Protein 5EKW (pdb70)

Organism: Arabidopsis thaliana (NCBI:txid3702)

GO terms:
  GO:0004424 imidazoleglycerol-phosphate dehydratase activity (F, IDA)
  GO:0004424 imidazoleglycerol-phosphate dehydratase activity (F, IMP)
  GO:0004424 imidazoleglycerol-phosphate dehydratase activity (F, IGI)
  GO:0000105 L-histidine biosynthetic process (P, IGI)

Secondary structure (DSSP, 8-state):
---EEEEEEE-SSEEEEEEEETT----EEEE-S-HHHHHHHHHHHHHH--EEEEEEEE-TTT-SHHHHHHHHHHHHHHHHHHHTT-TTB--EEEEEEEETTEEEEEEEE--SS-EEEE----S-SEETTEETHHHHHHHHHHHHHHT-EEEEEEEE--SHHHHHHHHHHHHHHHHHHHHSB-TTSTT--SSS--

Sequence (194 aa):
SARIGEVKRETKETNVSSVKINLDGHGVSSDSSTGIPFLDHMLDQLASHGLFDVHVRATGDTHIDDDHHTNEDVALAIGTALLLKALGGEERRKGINRFGDDFTAPLDEALIHVSSLDLSGRPYLGYNLEEIPTQRVGTYDTQLVEHFFQSLVNTSGMMTLHIRRQLAGKNSHHIIEATFKAFARALRQATESSDPRRGGTIPSSKG

Foldseek 3Di:
DWQKFWDWDDDPFKTKIKIKTLQAQLAQAEDQVDVLVSVLSSLLSVQLVMRIHMDMDGDCVVNCQVSLLVHLLRLLQGLQRSCPPVFQFQQWFWFWFFDVFWIKIKIKGLPLAFDEAEDDDQPDQQDPNDGLVSLSSSNNSSSVNNSMHMYMDTPGDDHNSRHSNSRSNNVSRRSSRGSDGDVPPVGHRPDPPD

Solvent-accessible surface area: 9268 Å² total; per-residue (Å²): 158,49,56,74,1,96,18,181,107,131,55,220,74,6,78,2,27,3,80,2,21,12,62,12,158,16,87,54,51,19,54,0,52,3,98,24,0,29,68,0,0,47,20,5,0,61,49,2,69,2,30,1,58,0,103,9,93,34,16,58,162,114,57,26,56,50,0,0,46,11,0,0,37,4,1,0,40,0,4,80,122,9,16,42,112,74,126,9,6,48,34,114,2,90,86,51,6,80,30,112,76,0,60,0,26,0,37,5,17,10,8,46,132,76,117,19,14,44,82,18,139,32,82,70,155,151,16,72,106,4,32,11,147,5,0,80,49,1,0,61,2,0,0,79,42,6,11,1,30,0,74,2,104,40,82,43,28,160,72,7,66,40,0,0,14,0,0,3,40,0,0,0,91,0,2,76,77,0,2,70,85,34,127,223,84,74,43,75,69,13,39,130,150,97

InterPro domains:
  IPR000807 Imidazoleglycerol-phosphate dehydratase [MF_00076] (76-269)
  IPR000807 Imidazoleglycerol-phosphate dehydratase [PF00475] (105-248)
  IPR000807 Imidazoleglycerol-phosphate dehydratase [PTHR23133] (66-270)
  IPR000807 Imidazoleglycerol-phosphate dehydratase [cd07914] (78-269)
  IPR020565 Imidazoleglycerol-phosphate dehydratase, conserved site [PS00954] (135-148)
  IPR020565 Imidazoleglycerol-phosphate dehydratase, conserved site [PS00955] (230-242)
  IPR020568 Ribosomal protein uS5 domain 2-type superfamily [SSF54211] (76-160)
  IPR020568 Ribosomal protein uS5 domain 2-type superfamily [SSF54211] (161-253)
  IPR038494 Imidazole glycerol phosphate dehydratase domain superfamily [G3DSA:3.30.230.40] (64-163)
  IPR038494 Imidazole glycerol phosphate dehydratase domain superfamily [G3DSA:3.30.230.40] (164-272)

B-factor: mean 15.24, std 12.35, range [4.36, 143.4]

CATH classification: 3.30.230.40 (+1 more: 3.30.230.40)

Radius of gyration: 15.86 Å; Cα contacts (8 Å, |Δi|>4): 528; chains: 1; bounding box: 44×30×38 Å

Nearest PDB structures (foldseek):
  4mu4-assembly1_A  TM=1.004E+00  e=1.394E-39  Arabidopsis thaliana
  5el9-assembly1_A  TM=1.005E+00  e=5.972E-39  Arabidopsis thaliana
  4mu0-assembly1_A  TM=1.004E+00  e=2.889E-38  Arabidopsis thaliana
  4mu3-assembly1_A  TM=1.003E+00  e=3.465E-38  Arabidopsis thaliana
  8qaw-assembly1_A  TM=1.003E+00  e=1.318E-35  Medicago truncatula

Structure (mmCIF, N/CA/C/O backbone):
data_5EKW
#
_entry.id   5EKW
#
_cell.length_a   112.905
_cell.length_b   112.905
_cell.length_c   112.905
_cell.angle_alpha   90.00
_cell.angle_beta   90.00
_cell.angle_gamma   90.00
#
_symmetry.space_group_name_H-M   'P 4 3 2'
#
loop_
_entity.id
_entity.type
_entity.pdbx_description
1 polymer 'Imidazoleglycerol-phosphate dehydratase 2, chloroplastic'
2 non-polymer 'MANGANESE (II) ION'
3 non-polymer '[(2S)-2-hydroxy-3-(1H-1,2,4-triazol-1-yl)propyl]phosphonic acid'
4 non-polymer '[(2R)-2-hydroxy-3-(1H-1,2,4-triazol-1-yl)propyl]phosphonic acid'
5 non-polymer 1,2-ETHANEDIOL
6 non-polymer 2-AMINO-2-HYDROXYMETHYL-PROPANE-1,3-DIOL
7 non-polymer 'CHLORIDE ION'
8 water water
#
loop_
_atom_site.group_PDB
_atom_site.id
_atom_site.type_symbol
_atom_site.label_atom_id
_atom_site.label_alt_id
_atom_site.label_comp_id
_atom_site.label_asym_id
_atom_site.label_entity_id
_atom_site.label_seq_id
_atom_site.pdbx_PDB_ins_code
_atom_site.Cartn_x
_atom_site.Cartn_y
_atom_site.Cartn_z
_atom_site.occupancy
_atom_site.B_iso_or_equiv
_atom_site.auth_seq_id
_atom_site.auth_comp_id
_atom_site.auth_asym_id
_atom_site.auth_atom_id
_atom_site.pdbx_PDB_model_num
ATOM 1 N N . SER A 1 7 ? -42.220 -47.140 22.189 1.00 38.42 9 SER A N 1
ATOM 2 C CA . SER A 1 7 ? -41.132 -48.067 21.783 1.00 32.40 9 SER A CA 1
ATOM 3 C C . SER A 1 7 ? -39.965 -47.282 21.216 1.00 34.50 9 SER A C 1
ATOM 4 O O . SER A 1 7 ? -40.105 -46.134 20.802 1.00 29.48 9 SER A O 1
ATOM 7 N N . ALA A 1 8 ? -38.818 -47.935 21.188 1.00 29.95 10 ALA A N 1
ATOM 8 C CA . ALA A 1 8 ? -37.609 -47.334 20.628 1.00 21.45 10 ALA A CA 1
ATOM 9 C C . ALA A 1 8 ? -37.794 -46.955 19.160 1.00 19.54 10 ALA A C 1
ATOM 10 O O . ALA A 1 8 ? -38.413 -47.683 18.382 1.00 24.90 10 ALA A O 1
ATOM 12 N N . ARG A 1 9 ? -37.229 -45.808 18.810 1.00 16.66 11 ARG A N 1
ATOM 13 C CA . ARG A 1 9 ? -37.303 -45.277 17.437 1.00 14.98 11 ARG A CA 1
ATOM 14 C C . ARG A 1 9 ? -36.145 -45.812 16.610 1.00 14.09 11 ARG A C 1
ATOM 15 O O . ARG A 1 9 ? -35.013 -45.383 16.779 1.00 14.62 11 ARG A O 1
ATOM 23 N N . ILE A 1 10 ? -36.452 -46.750 15.723 1.00 15.02 12 ILE A N 1
ATOM 24 C CA . ILE A 1 10 ? -35.440 -47.471 14.944 1.00 14.83 12 ILE A CA 1
ATOM 25 C C . ILE A 1 10 ? -35.689 -47.270 13.458 1.00 14.75 12 ILE A C 1
ATOM 26 O O . ILE A 1 10 ? -36.801 -47.432 12.997 1.00 19.48 12 ILE A O 1
ATOM 31 N N . GLY A 1 11 ? -34.641 -46.906 12.736 1.00 14.24 13 GLY A N 1
ATOM 32 C CA . GLY A 1 11 ? -34.720 -46.727 11.287 1.00 14.51 13 GLY A CA 1
ATOM 33 C C . GLY A 1 11 ? -33.730 -47.643 10.607 1.00 13.55 13 GLY A C 1
ATOM 34 O O . GLY A 1 11 ? -32.580 -47.74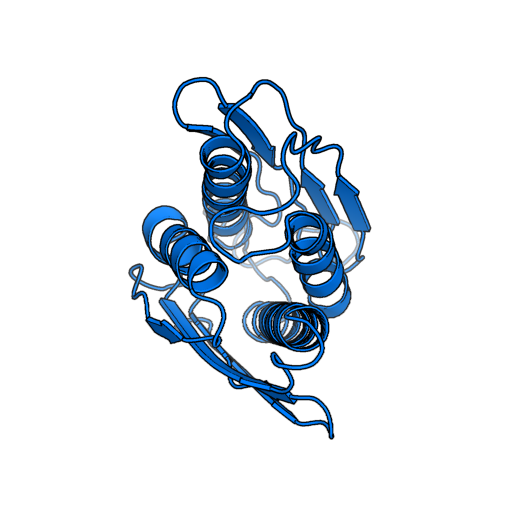2 11.046 1.00 13.16 13 GLY A O 1
ATOM 35 N N . GLU A 1 12 ? -34.182 -48.306 9.547 1.00 14.14 14 GLU A N 1
ATOM 36 C CA . GLU A 1 12 ? -33.373 -49.274 8.796 1.00 15.42 14 GLU A CA 1
ATOM 37 C C . GLU A 1 12 ? -33.438 -48.985 7.311 1.00 14.04 14 GLU A C 1
ATOM 38 O O . GLU A 1 12 ? -34.515 -48.727 6.773 1.00 16.10 14 GLU A O 1
ATOM 44 N N . VAL A 1 13 ? -32.284 -49.070 6.666 1.00 13.06 15 VAL A N 1
ATOM 45 C CA . VAL A 1 13 ? -32.140 -48.782 5.242 1.00 14.34 15 VAL A CA 1
ATOM 46 C C . VAL A 1 13 ? -31.178 -49.775 4.616 1.00 13.06 15 VAL A C 1
ATOM 47 O O . VAL A 1 13 ? -30.091 -49.983 5.135 1.00 15.27 15 VAL A O 1
ATOM 51 N N . LYS A 1 14 ? -31.581 -50.358 3.497 1.00 15.01 16 LYS A N 1
ATOM 52 C CA . LYS A 1 14 ? -30.689 -51.123 2.609 1.00 15.69 16 LYS A CA 1
ATOM 53 C C . LYS A 1 14 ? -30.711 -50.509 1.223 1.00 16.73 16 LYS A C 1
ATOM 54 O O . LYS A 1 14 ? -31.775 -50.248 0.679 1.00 19.16 16 LYS A O 1
ATOM 60 N N . ARG A 1 15 ? -29.536 -50.260 0.665 1.00 16.77 17 ARG A N 1
ATOM 61 C CA . ARG A 1 15 ? -29.428 -49.719 -0.687 1.00 18.31 17 ARG A CA 1
ATOM 62 C C . ARG A 1 15 ? -28.230 -50.236 -1.401 1.00 15.78 17 ARG A C 1
ATOM 63 O O . ARG A 1 15 ? -27.116 -50.252 -0.861 1.00 14.99 17 ARG A O 1
ATOM 71 N N . GLU A 1 16 ? -28.449 -50.618 -2.639 1.00 23.08 18 GLU A N 1
ATOM 72 C CA . GLU A 1 16 ? -27.349 -50.996 -3.493 1.00 26.35 18 GLU A CA 1
ATOM 73 C C . GLU A 1 16 ? -27.384 -50.373 -4.857 1.00 18.79 18 GLU A C 1
ATOM 74 O O . GLU A 1 16 ? -28.441 -50.173 -5.458 1.00 23.48 18 GLU A O 1
ATOM 80 N N . THR A 1 17 ? -26.182 -50.077 -5.317 1.00 16.72 19 THR A N 1
ATOM 81 C CA . THR A 1 17 ? -25.927 -49.591 -6.676 1.00 13.86 19 THR A CA 1
ATOM 82 C C . THR A 1 17 ? -24.829 -50.430 -7.320 1.00 13.69 19 THR A C 1
ATOM 83 O O . THR A 1 17 ? -24.341 -51.382 -6.724 1.00 16.00 19 THR A O 1
ATOM 87 N N . LYS A 1 18 ? -24.403 -50.042 -8.525 1.00 13.37 20 LYS A N 1
ATOM 88 C CA . LYS A 1 18 ? -23.264 -50.727 -9.161 1.00 14.86 20 LYS A CA 1
ATOM 89 C C . LYS A 1 18 ? -21.958 -50.365 -8.455 1.00 13.77 20 LYS A C 1
ATOM 90 O O . LYS A 1 18 ? -20.949 -51.039 -8.683 1.00 19.96 20 LYS A O 1
ATOM 96 N N . GLU A 1 19 ? -21.970 -49.290 -7.647 1.00 13.14 21 GLU A N 1
ATOM 97 C CA . GLU A 1 19 ? -20.781 -48.804 -6.901 1.00 12.18 21 GLU A CA 1
ATOM 98 C C . GLU A 1 19 ? -20.637 -49.386 -5.494 1.00 12.03 21 GLU A C 1
ATOM 99 O O . GLU A 1 19 ? -19.529 -49.647 -5.045 1.00 13.15 21 GLU A O 1
ATOM 105 N N . THR A 1 20 ? -21.752 -49.539 -4.795 1.00 11.25 22 THR A N 1
ATOM 106 C CA . THR A 1 20 ? -21.741 -49.852 -3.345 1.00 10.90 22 THR A CA 1
ATOM 107 C C . THR A 1 20 ? -22.940 -50.700 -2.926 1.00 10.57 22 THR A C 1
ATOM 108 O O . THR A 1 20 ? -23.951 -50.775 -3.622 1.00 13.03 22 THR A O 1
ATOM 112 N N . ASN A 1 21 ? -22.817 -51.297 -1.748 1.00 10.29 23 ASN A N 1
ATOM 113 C CA . ASN A 1 21 ? -23.894 -52.035 -1.094 1.00 11.14 23 ASN A CA 1
ATOM 114 C C . ASN A 1 21 ? -23.884 -51.684 0.385 1.00 10.30 23 ASN A C 1
ATOM 115 O O . ASN A 1 21 ? -22.868 -51.883 1.047 1.00 11.24 23 ASN A O 1
ATOM 120 N N . VAL A 1 22 ? -24.974 -51.101 0.873 1.00 10.34 24 VAL A N 1
ATOM 121 C CA . VAL A 1 22 ? -25.019 -50.519 2.221 1.00 10.47 24 VAL A CA 1
ATOM 122 C C . VAL A 1 22 ? -26.257 -50.994 2.980 1.00 11.23 24 VAL A C 1
ATOM 123 O O . VAL A 1 22 ? -27.341 -51.067 2.421 1.00 12.86 24 VAL A O 1
ATOM 127 N N . SER A 1 23 ? -26.044 -51.285 4.260 1.00 11.24 25 SER A N 1
ATOM 128 C CA A SER A 1 23 ? -27.117 -51.573 5.231 0.50 12.50 25 SER A CA 1
ATOM 129 C CA B SER A 1 23 ? -27.110 -51.564 5.220 0.50 11.15 25 SER A CA 1
ATOM 130 C C . SER A 1 23 ? -26.880 -50.776 6.501 1.00 11.38 25 SER A C 1
ATOM 131 O O . SER A 1 23 ? -25.783 -50.804 7.056 1.00 12.60 25 SER A O 1
ATOM 136 N N . VAL A 1 24 ? -27.906 -50.065 6.950 1.00 11.89 26 VAL A N 1
ATOM 137 C CA . VAL A 1 24 ? -27.837 -49.264 8.174 1.00 11.67 26 VAL A CA 1
ATOM 138 C C . VAL A 1 24 ? -29.036 -49.542 9.055 1.00 12.04 26 VAL A C 1
ATOM 139 O O . VAL A 1 24 ? -30.153 -49.660 8.563 1.00 12.94 26 VAL A O 1
ATOM 143 N N . LYS A 1 25 ? -28.786 -49.601 10.357 1.00 12.06 27 LYS A N 1
ATOM 144 C CA . LYS A 1 25 ? -29.851 -49.635 11.368 1.00 12.87 27 LYS A CA 1
ATOM 145 C C . LYS A 1 25 ? -29.439 -48.718 12.501 1.00 12.14 27 LYS A C 1
ATOM 146 O O . LYS A 1 25 ? -28.374 -48.889 13.078 1.00 14.20 27 LYS A O 1
ATOM 152 N N . ILE A 1 26 ? -30.282 -47.743 12.801 1.00 12.15 28 ILE A N 1
ATOM 153 C CA . ILE A 1 26 ? -30.016 -46.806 13.899 1.00 12.60 28 ILE A CA 1
ATOM 154 C C . ILE A 1 26 ? -31.175 -46.752 14.867 1.00 12.67 28 ILE A C 1
ATOM 155 O O . ILE A 1 26 ? -32.323 -46.627 14.466 1.00 15.78 28 ILE A O 1
ATOM 160 N N . ASN A 1 27 ? -30.831 -46.843 16.142 1.00 11.95 29 ASN A N 1
ATOM 161 C CA . ASN A 1 27 ? -31.772 -46.665 17.259 1.00 12.67 29 ASN A CA 1
ATOM 162 C C . ASN A 1 27 ? -31.510 -45.319 17.922 1.00 12.17 29 ASN A C 1
ATOM 163 O O . ASN A 1 27 ? -30.460 -45.117 18.523 1.00 13.02 29 ASN A O 1
ATOM 168 N N . LEU A 1 28 ? -32.475 -44.411 17.799 1.00 11.59 30 LEU A N 1
ATOM 169 C CA . LEU A 1 28 ? -32.395 -43.074 18.426 1.00 12.03 30 LEU A CA 1
ATOM 170 C C . LEU A 1 28 ? -32.394 -43.127 19.950 1.00 12.27 30 LEU A C 1
ATOM 171 O O . LEU A 1 28 ? -31.869 -42.232 20.610 1.00 13.14 30 LEU A O 1
ATOM 176 N N . ASP A 1 29 ? -33.018 -44.179 20.478 1.00 12.98 31 ASP A N 1
ATOM 177 C CA . ASP A 1 29 ? -33.187 -44.388 21.914 1.00 13.27 31 ASP A CA 1
ATOM 178 C C . ASP A 1 29 ? -32.276 -45.500 22.410 1.00 13.76 31 ASP A C 1
ATOM 179 O O . ASP A 1 29 ? -32.626 -46.296 23.258 1.00 18.60 31 ASP A O 1
ATOM 184 N N . GLY A 1 30 ? -31.067 -45.496 21.886 1.00 14.53 32 GLY A N 1
ATOM 185 C CA . GLY A 1 30 ? -30.114 -46.561 22.132 1.00 16.54 32 GLY A CA 1
ATOM 186 C C . GLY A 1 30 ? -29.334 -46.457 23.423 1.00 14.24 32 GLY A C 1
ATOM 187 O O . GLY A 1 30 ? -29.596 -45.614 24.285 1.00 15.17 32 GLY A O 1
ATOM 188 N N . HIS A 1 31 ? -28.348 -47.344 23.513 1.00 14.47 33 HIS A N 1
ATOM 189 C CA . HIS A 1 31 ? -27.408 -47.410 24.645 1.00 15.67 33 HIS A CA 1
ATOM 190 C C . HIS A 1 31 ? -25.949 -47.327 24.185 1.00 16.98 33 HIS A C 1
ATOM 191 O O . HIS A 1 31 ? -25.024 -47.756 24.867 1.00 22.15 33 HIS A O 1
ATOM 198 N N . GLY A 1 32 ? -25.748 -46.733 23.022 1.00 13.96 34 GLY A N 1
ATOM 199 C CA . GLY A 1 32 ? -24.397 -46.541 22.494 1.00 15.37 34 GLY A CA 1
ATOM 200 C C . GLY A 1 32 ? -23.730 -47.779 21.928 1.00 15.74 34 GLY A C 1
ATOM 201 O O . GLY A 1 32 ? -22.502 -47.871 21.924 1.00 19.31 34 GLY A O 1
ATOM 202 N N . VAL A 1 33 ? -24.531 -48.707 21.416 1.00 15.20 35 VAL A N 1
ATOM 203 C CA . VAL A 1 33 ? -24.002 -49.935 20.800 1.00 15.47 35 VAL A CA 1
ATOM 204 C C . VAL A 1 33 ? -23.341 -49.552 19.471 1.00 14.70 35 VAL A C 1
ATOM 205 O O . VAL A 1 33 ? -23.979 -49.033 18.569 1.00 16.70 35 VAL A O 1
ATOM 209 N N . SER A 1 34 ? -22.051 -49.831 19.414 1.00 16.07 36 SER A N 1
ATOM 210 C CA A SER A 1 34 ? -21.181 -49.499 18.268 0.49 15.73 36 SER A CA 1
ATOM 211 C CA B SER A 1 34 ? -21.224 -49.511 18.258 0.50 14.93 36 SER A CA 1
ATOM 212 C C . SER A 1 34 ? -20.967 -50.741 17.396 1.00 14.62 36 SER A C 1
ATOM 213 O O . SER A 1 34 ? -20.344 -51.696 17.830 1.00 16.45 36 SER A O 1
ATOM 218 N N . ASP A 1 35 ? -21.437 -50.694 16.161 1.00 14.26 37 ASP A N 1
ATOM 219 C CA . ASP A 1 35 ? -21.394 -51.855 15.262 1.00 13.43 37 ASP A CA 1
ATOM 220 C C . ASP A 1 35 ? -21.267 -51.454 13.786 1.00 12.96 37 ASP A C 1
ATOM 221 O O . ASP A 1 35 ? -22.108 -51.790 12.943 1.00 12.91 37 ASP A O 1
ATOM 226 N N . SER A 1 36 ? -20.198 -50.722 13.503 1.00 13.80 38 SER A N 1
ATOM 227 C CA . SER A 1 36 ? -19.967 -50.138 12.180 1.00 12.54 38 SER A CA 1
ATOM 228 C C . SER A 1 36 ? -18.781 -50.748 11.448 1.00 12.27 38 SER A C 1
ATOM 229 O O . SER A 1 36 ? -17.662 -50.748 11.945 1.00 14.36 38 SER A O 1
ATOM 232 N N . SER A 1 37 ? -19.058 -51.248 10.245 1.00 12.61 39 SER A N 1
ATOM 233 C CA . SER A 1 37 ? -18.038 -51.769 9.323 1.00 11.79 39 SER A CA 1
ATOM 234 C C . SER A 1 37 ? -18.324 -51.320 7.900 1.00 11.16 39 SER A C 1
ATOM 235 O O . SER A 1 37 ? -19.145 -51.914 7.201 1.00 12.74 39 SER A O 1
ATOM 238 N N . THR A 1 38 ? -17.653 -50.242 7.516 1.00 12.59 40 THR A N 1
ATOM 239 C CA . THR A 1 38 ? -17.913 -49.565 6.243 1.00 12.41 40 THR A CA 1
ATOM 240 C C . THR A 1 38 ? -16.935 -49.906 5.133 1.00 11.36 40 THR A C 1
ATOM 241 O O . THR A 1 38 ? -17.129 -49.492 3.992 1.00 13.02 40 THR A O 1
ATOM 245 N N . GLY A 1 39 ? -15.852 -50.587 5.484 1.00 12.40 41 GLY A N 1
ATOM 246 C CA . GLY A 1 39 ? -14.710 -50.729 4.574 1.00 12.59 41 GLY A CA 1
ATOM 247 C C . GLY A 1 39 ? -13.731 -49.566 4.620 1.00 12.35 41 GLY A C 1
ATOM 248 O O . GLY A 1 39 ? -12.721 -49.589 3.921 1.00 13.51 41 GLY A O 1
ATOM 249 N N . ILE A 1 40 ? -14.040 -48.577 5.455 1.00 10.72 42 ILE A N 1
ATOM 250 C CA . ILE A 1 40 ? -13.226 -47.376 5.640 1.00 9.75 42 ILE A CA 1
ATOM 251 C C . ILE A 1 40 ? -12.930 -47.274 7.146 1.00 9.94 42 ILE A C 1
ATOM 252 O O . ILE A 1 40 ? -13.752 -46.775 7.917 1.00 10.14 42 ILE A O 1
ATOM 257 N N . PRO A 1 41 ? -11.750 -47.745 7.574 1.00 10.26 43 PRO A N 1
ATOM 258 C CA . PRO A 1 41 ? -11.507 -47.830 9.017 1.00 10.39 43 PRO A CA 1
ATOM 259 C C . PRO A 1 41 ? -11.639 -46.519 9.773 1.00 9.67 43 PRO A C 1
ATOM 260 O O . PRO A 1 41 ? -12.148 -46.509 10.889 1.00 10.43 43 PRO A O 1
ATOM 264 N N . PHE A 1 42 ? -11.204 -45.412 9.181 1.00 8.96 44 PHE A N 1
ATOM 265 C CA . PHE A 1 42 ? -11.303 -44.147 9.901 1.00 8.74 44 PHE A CA 1
ATOM 266 C C . PHE A 1 42 ? -12.772 -43.753 10.135 1.00 8.48 44 PHE A C 1
ATOM 267 O O . PHE A 1 42 ? -13.146 -43.250 11.189 1.00 9.41 44 PHE A O 1
ATOM 275 N N . LEU A 1 43 ? -13.578 -43.973 9.110 1.00 9.08 45 LEU A N 1
ATOM 276 C CA . LEU A 1 43 ? -15.012 -43.690 9.229 1.00 9.41 45 LEU A CA 1
ATOM 277 C C . LEU A 1 43 ? -15.673 -44.583 10.297 1.00 9.65 45 LEU A C 1
ATOM 278 O O . LEU A 1 43 ? -16.523 -44.122 11.066 1.00 10.43 45 LEU A O 1
ATOM 283 N N . ASP A 1 44 ? -15.238 -45.836 10.382 1.00 10.03 46 ASP A N 1
ATOM 284 C CA . ASP A 1 44 ? -15.732 -46.712 11.454 1.00 11.48 46 ASP A CA 1
ATOM 285 C C . ASP A 1 44 ? -15.450 -46.103 12.840 1.00 10.28 46 ASP A C 1
ATOM 286 O O . ASP A 1 44 ? -16.307 -46.095 13.726 1.00 11.32 46 ASP A O 1
ATOM 291 N N . HIS A 1 45 ? -14.232 -45.593 13.021 1.00 9.76 47 HIS A N 1
ATOM 292 C CA . HIS A 1 45 ? -13.831 -44.966 14.299 1.00 9.85 47 HIS A CA 1
ATOM 293 C C . HIS A 1 45 ? -14.717 -43.744 14.600 1.00 9.68 47 HIS A C 1
ATOM 294 O O . HIS A 1 45 ? -15.098 -43.514 15.743 1.00 11.57 47 HIS A O 1
ATOM 301 N N . MET A 1 46 ? -15.036 -42.969 13.567 1.00 8.85 48 MET A N 1
ATOM 302 C CA . MET A 1 46 ? -15.916 -41.806 13.735 1.00 9.06 48 MET A CA 1
ATOM 303 C C . MET A 1 46 ? -17.346 -42.206 14.091 1.00 9.92 48 MET A C 1
ATOM 304 O O . MET A 1 46 ? -17.981 -41.620 14.951 1.00 10.37 48 MET A O 1
ATOM 309 N N . LEU A 1 47 ? -17.837 -43.236 13.421 1.00 9.50 49 LEU A N 1
ATOM 310 C CA . LEU A 1 47 ? -19.185 -43.759 13.722 1.00 11.03 49 LEU A CA 1
ATOM 311 C C . LEU A 1 47 ? -19.275 -44.339 15.131 1.00 11.01 49 LEU A C 1
ATOM 312 O O . LEU A 1 47 ? -20.334 -44.309 15.756 1.00 12.82 49 LEU A O 1
ATOM 317 N N . ASP A 1 48 ? -18.164 -44.861 15.630 1.00 11.83 50 ASP A N 1
ATOM 318 C CA . ASP A 1 48 ? -18.100 -45.249 17.049 1.00 12.06 50 ASP A CA 1
ATOM 319 C C . ASP A 1 48 ? -18.283 -44.087 18.022 1.00 13.00 50 ASP A C 1
ATOM 320 O O . ASP A 1 48 ? -18.865 -44.285 19.083 1.00 14.18 50 ASP A O 1
ATOM 325 N N . GLN A 1 49 ? -17.795 -42.894 17.674 1.00 12.73 51 GLN A N 1
ATOM 326 C CA . GLN A 1 49 ? -18.040 -41.713 18.546 1.00 14.43 51 GLN A CA 1
ATOM 327 C C . GLN A 1 49 ? -19.497 -41.353 18.528 1.00 12.56 51 GLN A C 1
ATOM 328 O O . GLN A 1 49 ? -20.047 -40.886 19.514 1.00 14.36 51 GLN A O 1
ATOM 334 N N . LEU A 1 50 ? -20.087 -41.487 17.340 1.00 13.38 52 LEU A N 1
ATOM 335 C CA . LEU A 1 50 ? -21.503 -41.188 17.174 1.00 15.16 52 LEU A CA 1
ATOM 336 C C . LEU A 1 50 ? -22.303 -42.050 18.166 1.00 13.02 52 LEU A C 1
ATOM 337 O O . LEU A 1 50 ? -23.183 -41.571 18.868 1.00 15.05 52 LEU A O 1
ATOM 342 N N . ALA A 1 51 ? -21.957 -43.333 18.228 1.00 13.69 53 ALA A N 1
ATOM 343 C CA . ALA A 1 51 ? -22.604 -44.239 19.175 1.00 14.82 53 ALA A CA 1
ATOM 344 C C . ALA A 1 51 ? -22.248 -43.929 20.642 1.00 13.71 53 ALA A C 1
ATOM 345 O O . ALA A 1 51 ? -23.131 -43.773 21.488 1.00 17.00 53 ALA A O 1
ATOM 347 N N . SER A 1 52 ? -20.950 -43.828 20.921 1.00 13.44 54 SER A N 1
ATOM 348 C CA . SER A 1 52 ? -20.479 -43.653 22.320 1.00 14.32 54 SER A CA 1
ATOM 349 C C . SER A 1 52 ? -20.938 -42.348 22.957 1.00 15.15 54 SER A C 1
ATOM 350 O O . SER A 1 52 ? -21.221 -42.320 24.156 1.00 19.32 54 SER A O 1
ATOM 353 N N . HIS A 1 53 ? -20.9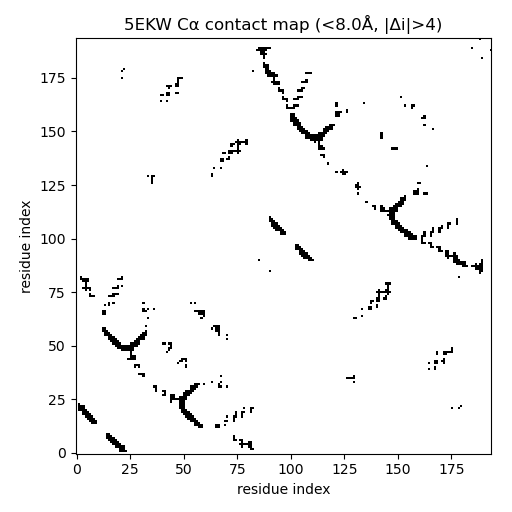47 -41.270 22.169 1.00 12.86 55 HIS A N 1
ATOM 354 C CA . HIS A 1 53 ? -21.287 -39.925 22.705 1.00 13.97 55 HIS A CA 1
ATOM 355 C C . HIS A 1 53 ? -22.704 -39.488 22.447 1.00 15.02 55 HIS A C 1
ATOM 356 O O . HIS A 1 53 ? -23.249 -38.691 23.181 1.00 24.73 55 HIS A O 1
ATOM 363 N N . GLY A 1 54 ? -23.304 -40.048 21.413 1.00 10.85 56 GLY A N 1
ATOM 364 C CA . GLY A 1 54 ? -24.718 -39.777 21.120 1.00 10.74 56 GLY A CA 1
ATOM 365 C C . GLY A 1 54 ? -25.678 -40.757 21.772 1.00 10.64 56 GLY A C 1
ATOM 366 O O . GLY A 1 54 ? -26.859 -40.475 21.853 1.00 11.11 56 GLY A O 1
ATOM 367 N N . LEU A 1 55 ? -25.150 -41.895 22.232 1.00 10.45 57 LEU A N 1
ATOM 368 C CA . LEU A 1 55 ? -25.941 -43.032 22.756 1.00 11.32 57 LEU A CA 1
ATOM 369 C C . LEU A 1 55 ? -26.889 -43.644 21.735 1.00 10.88 57 LEU A C 1
ATOM 370 O O . LEU A 1 55 ? -27.774 -44.407 22.073 1.00 16.55 57 LEU A O 1
ATOM 375 N N . PHE A 1 56 ? -26.656 -43.375 20.466 1.00 11.54 58 PHE A N 1
ATOM 376 C CA . PHE A 1 56 ? -27.326 -44.110 19.399 1.00 11.60 58 PHE A CA 1
ATOM 377 C C . PHE A 1 56 ? -26.794 -45.525 19.347 1.00 11.56 58 PHE A C 1
ATOM 378 O O . PHE A 1 56 ? -25.626 -45.745 19.631 1.00 13.70 58 PHE A O 1
ATOM 386 N N . ASP A 1 57 ? -27.648 -46.485 19.007 1.00 11.43 59 ASP A N 1
ATOM 387 C CA . ASP A 1 57 ? -27.150 -47.785 18.533 1.00 11.77 59 ASP A CA 1
ATOM 388 C C . ASP A 1 57 ? -26.965 -47.643 17.036 1.00 12.30 59 ASP A C 1
ATOM 389 O O . ASP A 1 57 ? -27.888 -47.261 16.313 1.00 12.96 59 ASP A O 1
ATOM 394 N N . VAL A 1 58 ? -25.742 -47.916 16.598 1.00 12.07 60 VAL A N 1
ATOM 395 C CA . VAL A 1 58 ? -25.325 -47.683 15.208 1.00 12.56 60 VAL A CA 1
ATOM 396 C C . VAL A 1 58 ? -24.810 -48.994 14.619 1.00 13.02 60 VAL A C 1
ATOM 397 O O . VAL A 1 58 ? -23.765 -49.502 15.029 1.00 14.04 60 VAL A O 1
ATOM 401 N N . HIS A 1 59 ? -25.567 -49.515 13.661 1.00 12.32 61 HIS A N 1
ATOM 402 C CA . HIS A 1 59 ? -25.203 -50.709 12.909 1.00 11.75 61 HIS A CA 1
ATOM 403 C C . HIS A 1 59 ? -25.050 -50.302 11.457 1.00 11.60 61 HIS A C 1
ATOM 404 O O . HIS A 1 59 ? -25.990 -49.801 10.846 1.00 13.23 61 HIS A O 1
ATOM 411 N N . VAL A 1 60 ? -23.855 -50.492 10.925 1.00 11.09 62 VAL A N 1
ATOM 412 C CA . VAL A 1 60 ? -23.575 -50.199 9.527 1.00 11.39 62 VAL A CA 1
ATOM 413 C C . VAL A 1 60 ? -22.754 -51.316 8.917 1.00 12.06 62 VAL A C 1
ATOM 414 O O . VAL A 1 60 ? -21.774 -51.764 9.496 1.00 12.87 62 VAL A O 1
ATOM 418 N N . ARG A 1 61 ? -23.182 -51.761 7.745 1.00 12.11 63 ARG A N 1
ATOM 419 C CA . ARG A 1 61 ? -22.381 -52.630 6.892 1.00 13.28 63 ARG A CA 1
ATOM 420 C C . ARG A 1 61 ? -22.320 -52.012 5.512 1.00 13.57 63 ARG A C 1
ATOM 421 O O . ARG A 1 61 ? -23.338 -51.635 4.946 1.00 18.15 63 ARG A O 1
ATOM 429 N N . ALA A 1 62 ? -21.120 -51.895 4.979 1.00 10.58 64 ALA A N 1
ATOM 430 C CA . ALA A 1 62 ? -20.956 -51.420 3.609 1.00 9.93 64 ALA A CA 1
ATOM 431 C C . ALA A 1 62 ? -19.799 -52.094 2.934 1.00 9.75 64 ALA A C 1
ATOM 432 O O . ALA A 1 62 ? -18.772 -52.370 3.560 1.00 10.77 64 ALA A O 1
ATOM 434 N N . THR A 1 63 ? -19.990 -52.331 1.647 1.00 9.53 65 THR A N 1
ATOM 435 C CA . THR A 1 63 ? -18.930 -52.734 0.725 1.00 10.09 65 THR A CA 1
ATOM 436 C C . THR A 1 63 ? -19.025 -51.818 -0.490 1.00 10.39 65 THR A C 1
ATOM 437 O O . THR A 1 63 ? -20.069 -51.217 -0.758 1.00 11.69 65 THR A O 1
ATOM 441 N N . GLY A 1 64 ? -17.965 -51.738 -1.263 1.00 11.16 66 GLY A N 1
ATOM 442 C CA . GLY A 1 64 ? -18.018 -50.889 -2.452 1.00 11.95 66 GLY A CA 1
ATOM 443 C C . GLY A 1 64 ? -16.680 -50.763 -3.129 1.00 11.15 66 GLY A C 1
ATOM 444 O O . GLY A 1 64 ? -15.708 -51.436 -2.778 1.00 13.02 66 GLY A O 1
ATOM 445 N N . ASP A 1 65 ? -16.643 -49.832 -4.065 1.00 10.02 67 ASP A N 1
ATOM 446 C CA . ASP A 1 65 ? -15.543 -49.686 -5.027 1.00 10.40 67 ASP A CA 1
ATOM 447 C C . ASP A 1 65 ? -14.361 -48.883 -4.487 1.00 10.85 67 ASP A C 1
ATOM 448 O O . ASP A 1 65 ? -13.877 -47.935 -5.111 1.00 11.16 67 ASP A O 1
ATOM 453 N N . THR A 1 66 ? -13.849 -49.309 -3.335 1.00 11.90 68 THR A N 1
ATOM 454 C CA . THR A 1 66 ? -12.772 -48.553 -2.651 1.00 14.14 68 THR A CA 1
ATOM 455 C C . THR A 1 66 ? -11.432 -48.541 -3.419 1.00 16.19 68 THR A C 1
ATOM 456 O O . THR A 1 66 ? -10.557 -47.713 -3.160 1.00 19.17 68 THR A O 1
ATOM 460 N N . HIS A 1 67 ? -11.301 -49.443 -4.382 1.00 15.62 69 HIS A N 1
ATOM 461 C CA . HIS A 1 67 ? -10.141 -49.463 -5.311 1.00 18.01 69 HIS A CA 1
ATOM 462 C C . HIS A 1 67 ? -10.127 -48.239 -6.237 1.00 14.73 69 HIS A C 1
ATOM 463 O O . HIS A 1 67 ? -9.062 -47.806 -6.690 1.00 16.42 69 HIS A O 1
ATOM 470 N N . ILE A 1 68 ? -11.300 -47.680 -6.487 1.00 11.79 70 ILE A N 1
ATOM 471 C CA . ILE A 1 68 ? -11.432 -46.432 -7.240 1.00 12.52 70 ILE A CA 1
ATOM 472 C C . ILE A 1 68 ? -11.139 -45.250 -6.322 1.00 11.42 70 ILE A C 1
ATOM 473 O O . ILE A 1 68 ? -10.340 -44.368 -6.651 1.00 13.83 70 ILE A O 1
ATOM 478 N N . ASP A 1 69 ? -11.785 -45.267 -5.165 1.00 9.53 71 ASP A N 1
ATOM 479 C CA A ASP A 1 69 ? -11.821 -44.094 -4.247 0.60 8.86 71 ASP A CA 1
ATOM 480 C CA B ASP A 1 69 ? -11.474 -44.427 -4.006 0.40 10.42 71 ASP A CA 1
ATOM 481 C C . ASP A 1 69 ? -12.621 -44.606 -3.018 1.00 9.41 71 ASP A C 1
ATOM 482 O O . ASP A 1 69 ? -13.581 -45.357 -3.236 1.00 11.13 71 ASP A O 1
ATOM 491 N N . ASP A 1 70 ? -12.399 -44.078 -1.824 1.00 7.52 72 ASP A N 1
ATOM 492 C CA . ASP A 1 70 ? -13.368 -44.287 -0.732 1.00 7.56 72 ASP A CA 1
ATOM 493 C C . ASP A 1 70 ? -14.665 -43.496 -0.960 1.00 7.02 72 ASP A C 1
ATOM 494 O O . ASP A 1 70 ? -15.639 -43.669 -0.234 1.00 8.12 72 ASP A O 1
ATOM 499 N N . HIS A 1 71 ? -14.665 -42.604 -1.939 1.00 7.51 73 HIS A N 1
ATOM 500 C CA . HIS A 1 71 ? -15.745 -41.639 -2.130 1.00 7.85 73 HIS A CA 1
ATOM 501 C C . HIS A 1 71 ? -17.143 -42.244 -2.211 1.00 6.48 73 HIS A C 1
ATOM 502 O O . HIS A 1 71 ? -18.036 -41.816 -1.481 1.00 7.03 73 HIS A O 1
ATOM 509 N N . HIS A 1 72 ? -17.363 -43.166 -3.136 1.00 7.28 74 HIS A N 1
ATOM 510 C CA . HIS A 1 72 ? -18.733 -43.650 -3.333 1.00 7.47 74 HIS A CA 1
ATOM 511 C C . HIS A 1 72 ? -19.251 -44.344 -2.059 1.00 7.27 74 HIS A C 1
ATOM 512 O O . HIS A 1 72 ? -20.394 -44.145 -1.659 1.00 8.08 74 HIS A O 1
ATOM 519 N N . THR A 1 73 ? -18.402 -45.157 -1.445 1.00 7.19 75 THR A N 1
ATOM 520 C CA . THR A 1 73 ? -18.762 -45.824 -0.187 1.00 7.60 75 THR A CA 1
ATOM 521 C C . THR A 1 73 ? -19.137 -44.801 0.897 1.00 7.00 75 THR A C 1
ATOM 522 O O . THR A 1 73 ? -20.163 -44.913 1.582 1.00 7.81 75 THR A O 1
ATOM 526 N N . ASN A 1 74 ? -18.252 -43.837 1.096 1.00 6.98 76 ASN A N 1
ATOM 527 C CA . ASN A 1 74 ? -18.460 -42.801 2.110 1.00 7.30 76 ASN A CA 1
ATOM 528 C C . ASN A 1 74 ? -19.809 -42.100 1.913 1.00 6.83 76 ASN A C 1
ATOM 529 O O . ASN A 1 74 ? -20.587 -41.902 2.843 1.00 7.49 76 ASN A O 1
ATOM 534 N N . GLU A 1 75 ? -20.054 -41.716 0.669 1.00 6.94 77 GLU A N 1
ATOM 535 C CA . GLU A 1 75 ? -21.286 -41.029 0.288 1.00 7.16 77 GLU A CA 1
ATOM 536 C C . GLU A 1 75 ? -22.521 -41.896 0.545 1.00 7.46 77 GLU A C 1
ATOM 537 O O . GLU A 1 75 ? -23.511 -41.436 1.116 1.00 7.50 77 GLU A O 1
ATOM 543 N N . ASP A 1 76 ? -22.469 -43.141 0.087 1.00 7.79 78 ASP A N 1
ATOM 544 C CA . ASP A 1 76 ? -23.639 -44.012 0.184 1.00 7.75 78 ASP A CA 1
ATOM 545 C C . ASP A 1 76 ? -23.935 -44.427 1.624 1.00 7.33 78 ASP A C 1
ATOM 546 O O . ASP A 1 76 ? -25.106 -44.585 1.997 1.00 8.19 78 ASP A O 1
ATOM 551 N N . VAL A 1 77 ? -22.900 -44.566 2.439 1.00 7.28 79 VAL A N 1
ATOM 552 C CA . VAL A 1 77 ? -23.110 -44.779 3.870 1.00 7.43 79 VAL A CA 1
ATOM 553 C C . VAL A 1 77 ? -23.841 -43.572 4.474 1.00 7.21 79 VAL A C 1
ATOM 554 O O . VAL A 1 77 ? -24.818 -43.726 5.211 1.00 8.07 79 VAL A O 1
ATOM 558 N N . ALA A 1 78 ? -23.342 -42.376 4.183 1.00 7.33 80 ALA A N 1
ATOM 559 C CA . ALA A 1 78 ? -23.939 -41.162 4.710 1.00 7.29 80 ALA A CA 1
ATOM 560 C C . ALA A 1 78 ? -25.387 -40.988 4.263 1.00 6.78 80 ALA A C 1
ATOM 561 O O . ALA A 1 78 ? -26.254 -40.606 5.055 1.00 7.29 80 ALA A O 1
ATOM 563 N N . LEU A 1 79 ? -25.650 -41.232 2.980 1.00 7.01 81 LEU A N 1
ATOM 564 C CA . LEU A 1 79 ? -27.015 -41.118 2.461 1.00 7.47 81 LEU A CA 1
ATOM 565 C C . LEU A 1 79 ? -27.948 -42.051 3.218 1.00 7.69 81 LEU A C 1
ATOM 566 O O . LEU A 1 79 ? -29.064 -41.690 3.605 1.00 8.10 81 LEU A O 1
ATOM 571 N N . ALA A 1 80 ? -27.510 -43.297 3.396 1.00 7.85 82 ALA A N 1
ATOM 572 C CA . ALA A 1 80 ? -28.326 -44.299 4.080 1.00 8.37 82 ALA A CA 1
ATOM 573 C C . ALA A 1 80 ? -28.532 -43.940 5.562 1.00 7.92 82 ALA A C 1
ATOM 574 O O . ALA A 1 80 ? -29.640 -44.147 6.096 1.00 9.07 82 ALA A O 1
ATOM 576 N N . ILE A 1 81 ? -27.500 -43.435 6.234 1.00 8.11 83 ILE A N 1
ATOM 577 C CA . ILE A 1 81 ? -27.670 -42.983 7.622 1.00 8.31 83 ILE A CA 1
ATOM 578 C C . ILE A 1 81 ? -28.715 -41.863 7.693 1.00 8.16 83 ILE A C 1
ATOM 579 O O . ILE A 1 81 ? -29.571 -41.856 8.570 1.00 9.02 83 ILE A O 1
ATOM 584 N N . GLY A 1 82 ? -28.634 -40.911 6.774 1.00 8.08 84 GLY A N 1
ATOM 585 C CA . GLY A 1 82 ? -29.618 -39.820 6.769 1.00 8.36 84 GLY A CA 1
ATOM 586 C C . GLY A 1 82 ? -31.045 -40.330 6.619 1.00 8.65 84 GLY A C 1
ATOM 587 O O . GLY A 1 82 ? -31.947 -39.887 7.326 1.00 9.37 84 GLY A O 1
ATOM 588 N N . THR A 1 83 ? -31.242 -41.261 5.697 1.00 8.91 85 THR A N 1
ATOM 589 C CA . THR A 1 83 ? -32.577 -41.856 5.505 1.00 9.58 85 THR A CA 1
ATOM 590 C C . THR A 1 83 ? -33.018 -42.614 6.760 1.00 9.76 85 THR A C 1
ATOM 591 O O . THR A 1 83 ? -34.178 -42.542 7.157 1.00 10.98 85 THR A O 1
ATOM 595 N N . ALA A 1 84 ? -32.106 -43.352 7.372 1.00 10.16 86 ALA A N 1
ATOM 596 C CA . ALA A 1 84 ? -32.434 -44.095 8.597 1.00 11.37 86 ALA A CA 1
ATOM 597 C C . ALA A 1 84 ? -32.873 -43.162 9.721 1.00 11.09 86 ALA A C 1
ATOM 598 O O . ALA A 1 84 ? -33.819 -43.461 10.452 1.00 12.51 86 ALA A O 1
ATOM 600 N N . LEU A 1 85 ? -32.191 -42.029 9.839 1.00 11.30 87 LEU A N 1
ATOM 601 C CA A LEU A 1 85 ? -32.559 -40.991 10.835 0.50 12.47 87 LEU A CA 1
ATOM 602 C CA B LEU A 1 85 ? -32.552 -41.027 10.827 0.50 11.26 87 LEU A CA 1
ATOM 603 C C . LEU A 1 85 ? -33.956 -40.470 10.555 1.00 12.39 87 LEU A C 1
ATOM 604 O O . LEU A 1 85 ? -34.773 -40.346 11.459 1.00 13.91 87 LEU A O 1
ATOM 613 N N . LEU A 1 86 ? -34.200 -40.136 9.301 1.00 11.98 88 LEU A N 1
ATOM 614 C CA . LEU A 1 86 ? -35.516 -39.644 8.879 1.00 12.50 88 LEU A CA 1
ATOM 615 C C . LEU A 1 86 ? -36.626 -40.628 9.242 1.00 13.20 88 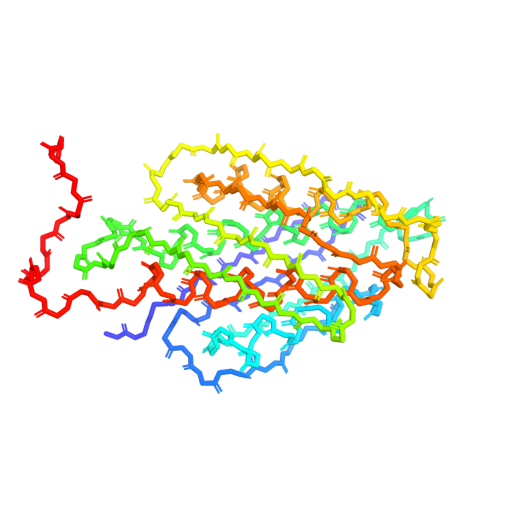LEU A C 1
ATOM 616 O O . LEU A 1 86 ? -37.658 -40.260 9.803 1.00 14.85 88 LEU A O 1
ATOM 621 N N . LYS A 1 87 ? -36.407 -41.893 8.910 1.00 12.55 89 LYS A N 1
ATOM 622 C CA . LYS A 1 87 ? -37.387 -42.958 9.202 1.00 14.08 89 LYS A CA 1
ATOM 623 C C . LYS A 1 87 ? -37.612 -43.099 10.710 1.00 14.39 89 LYS A C 1
ATOM 624 O O . LYS A 1 87 ? -38.745 -43.171 11.182 1.00 16.99 89 LYS A O 1
ATOM 635 N N . ALA A 1 88 ? -36.528 -43.160 11.466 1.00 14.43 90 ALA A N 1
ATOM 636 C CA . ALA A 1 88 ? -36.637 -43.291 12.926 1.00 15.04 90 ALA A CA 1
ATOM 637 C C . ALA A 1 88 ? -37.381 -42.115 13.573 1.00 14.54 90 ALA A C 1
ATOM 638 O O . ALA A 1 88 ? -38.107 -42.288 14.535 1.00 17.65 90 ALA A O 1
ATOM 640 N N . LEU A 1 89 ? -37.149 -40.915 13.071 1.00 14.74 91 LEU A N 1
ATOM 641 C CA . LEU A 1 89 ? -37.790 -39.712 13.635 1.00 15.77 91 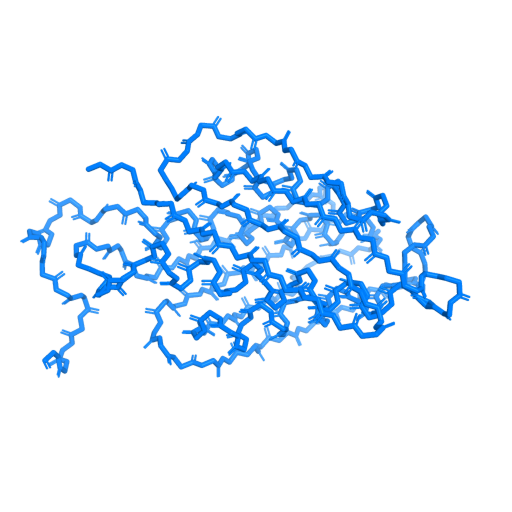LEU A CA 1
ATOM 642 C C . LEU A 1 89 ? -39.319 -39.580 13.452 1.00 20.33 91 LEU A C 1
ATOM 643 O O . LEU A 1 89 ? -39.979 -39.056 14.319 1.00 20.20 91 LEU A O 1
ATOM 648 N N A GLY A 1 90 ? -39.830 -40.032 12.304 0.70 20.03 92 GLY A N 1
ATOM 649 N N B GLY A 1 90 ? -39.890 -39.991 12.321 0.30 26.11 92 GLY A N 1
ATOM 650 C CA A GLY A 1 90 ? -41.262 -39.786 11.974 0.70 30.24 92 GLY A CA 1
ATOM 651 C CA B GLY A 1 90 ? -41.300 -39.588 11.885 0.30 28.69 92 GLY A CA 1
ATOM 652 C C A GLY A 1 90 ? -41.676 -38.343 11.917 0.70 23.72 92 GLY A C 1
ATOM 653 C C B GLY A 1 90 ? -42.467 -38.976 12.665 0.30 29.49 92 GLY A C 1
ATOM 654 O O A GLY A 1 90 ? -41.018 -37.507 11.322 0.70 22.60 92 GLY A O 1
ATOM 655 O O B GLY A 1 90 ? -43.151 -39.593 13.471 0.30 25.77 92 GLY A O 1
ATOM 656 N N A GLU A 1 91 ? -42.821 -38.045 12.564 0.50 23.62 93 GLU A N 1
ATOM 657 N N B GLU A 1 91 ? -42.669 -37.729 12.263 0.50 18.98 93 GLU A N 1
ATOM 658 C CA A GLU A 1 91 ? -43.438 -36.690 12.602 0.50 31.69 93 GLU A CA 1
ATOM 659 C CA B GLU A 1 91 ? -43.594 -36.698 12.654 0.50 29.72 93 GLU A CA 1
ATOM 660 C C A GLU A 1 91 ? -42.837 -35.795 13.637 0.50 25.90 93 GLU A C 1
ATOM 661 C C B GLU A 1 91 ? -42.922 -35.824 13.668 0.50 25.47 93 GLU A C 1
ATOM 662 O O A GLU A 1 91 ? -43.253 -34.670 13.820 0.50 26.13 93 GLU A O 1
ATOM 663 O O B GLU A 1 91 ? -43.299 -34.687 13.818 0.50 26.52 93 GLU A O 1
ATOM 674 N N . ARG A 1 92 ? -41.811 -36.314 14.280 1.00 21.90 94 ARG A N 1
ATOM 675 C CA A ARG A 1 92 ? -40.993 -35.590 15.265 0.40 15.32 94 ARG A CA 1
ATOM 676 C CA B ARG A 1 92 ? -40.955 -35.570 15.265 0.60 20.84 94 ARG A CA 1
ATOM 677 C C . ARG A 1 92 ? -41.789 -35.080 16.517 1.00 14.99 94 ARG A C 1
ATOM 678 O O . ARG A 1 92 ? -41.517 -34.036 17.126 1.00 17.47 94 ARG A O 1
ATOM 693 N N . LYS A 1 93 ? -42.844 -35.821 16.852 1.00 14.90 95 LYS A N 1
ATOM 694 C CA . LYS A 1 93 ? -43.680 -35.401 17.995 1.00 13.59 95 LYS A CA 1
ATOM 695 C C . LYS A 1 93 ? -42.904 -35.432 19.304 1.00 11.97 95 LYS A C 1
ATOM 696 O O . LYS A 1 93 ? -42.243 -36.411 19.625 1.00 14.39 95 LYS A O 1
ATOM 702 N N . GLY A 1 94 ? -42.980 -34.337 20.037 1.00 11.64 96 GLY A N 1
ATOM 703 C CA . GLY A 1 94 ? -42.461 -34.292 21.412 1.00 12.17 96 GLY A CA 1
ATOM 704 C C . GLY A 1 94 ? -40.960 -34.145 21.600 1.00 11.85 96 GLY A C 1
ATOM 705 O O . GLY A 1 94 ? -40.490 -34.244 22.720 1.00 15.59 96 GLY A O 1
ATOM 706 N N . ILE A 1 95 ? -40.225 -33.911 20.517 1.00 11.31 97 ILE A N 1
ATOM 707 C CA . ILE A 1 95 ? -38.752 -33.864 20.563 1.00 10.27 97 ILE A CA 1
ATOM 708 C C . ILE A 1 95 ? -38.239 -32.456 20.808 1.00 9.66 97 ILE A C 1
ATOM 709 O O . ILE A 1 95 ? -38.923 -31.474 20.565 1.00 10.80 97 ILE A O 1
ATOM 714 N N . ASN A 1 96 ? -36.994 -32.386 21.251 1.00 9.44 98 ASN A N 1
ATOM 715 C CA . ASN A 1 96 ? -36.334 -31.091 21.428 1.00 9.34 98 ASN A CA 1
ATOM 716 C C . ASN A 1 96 ? -36.157 -30.328 20.108 1.00 9.27 98 ASN A C 1
ATOM 717 O O . ASN A 1 96 ? -36.164 -29.102 20.103 1.00 10.10 98 ASN A O 1
ATOM 722 N N . ARG A 1 97 ? -35.908 -31.082 19.034 1.00 8.90 99 ARG A N 1
ATOM 723 C CA . ARG A 1 97 ? -35.783 -30.592 17.638 1.00 8.82 99 ARG A CA 1
ATOM 724 C C . ARG A 1 97 ? -34.436 -29.938 17.338 1.00 8.28 99 ARG A C 1
ATOM 725 O O . ARG A 1 97 ? -33.847 -30.191 16.291 1.00 9.10 99 ARG A O 1
ATOM 733 N N . PHE A 1 98 ? -34.012 -29.057 18.235 1.00 8.67 100 PHE A N 1
ATOM 734 C CA . PHE A 1 98 ? -32.761 -28.332 18.117 1.00 9.00 100 PHE A CA 1
ATOM 735 C C . PHE A 1 98 ? -31.686 -28.946 19.004 1.00 8.56 100 PHE A C 1
ATOM 736 O O . PHE A 1 98 ? -31.959 -29.373 20.122 1.00 10.58 100 PHE A O 1
ATOM 744 N N . GLY A 1 99 ? -30.460 -28.965 18.502 1.00 8.08 101 GLY A N 1
ATOM 745 C CA . GLY A 1 99 ? -29.288 -29.353 19.278 1.00 8.74 101 GLY A CA 1
ATOM 746 C C . GLY A 1 99 ? -28.156 -28.380 19.065 1.00 8.49 101 GLY A C 1
ATOM 747 O O . GLY A 1 99 ? -28.008 -27.798 17.987 1.00 9.64 101 GLY A O 1
ATOM 748 N N . ASP A 1 100 ? -27.354 -28.206 20.091 1.00 8.15 102 ASP A N 1
ATOM 749 C CA A ASP A 1 100 ? -26.270 -27.192 20.102 0.60 8.16 102 ASP A CA 1
ATOM 750 C CA B ASP A 1 100 ? -26.215 -27.323 20.010 0.40 10.65 102 ASP A CA 1
ATOM 751 C C . ASP A 1 100 ? -25.176 -27.712 21.033 1.00 8.76 102 ASP A C 1
ATOM 752 O O . ASP A 1 100 ? -25.429 -27.788 22.234 1.00 9.92 102 ASP A O 1
ATOM 761 N N . PHE A 1 101 ? -23.997 -28.038 20.516 1.00 8.57 103 PHE A N 1
ATOM 762 C CA . PHE A 1 101 ? -22.927 -28.471 21.397 1.00 8.20 103 PHE A CA 1
ATOM 763 C C . PHE A 1 101 ? -21.589 -28.161 20.771 1.00 7.73 103 PHE A C 1
ATOM 764 O O . PHE A 1 101 ? -21.389 -28.334 19.564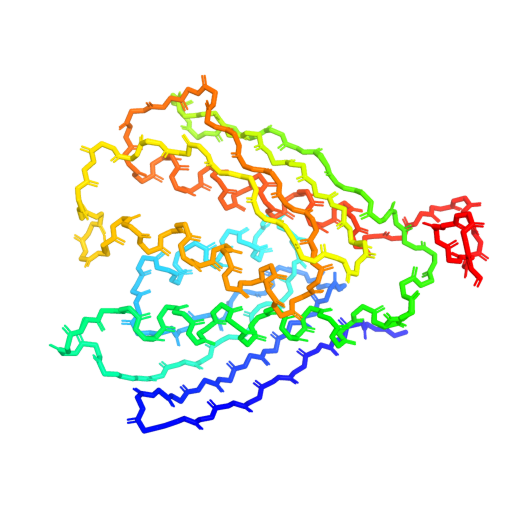 1.00 8.77 103 PHE A O 1
ATOM 772 N N . THR A 1 102 ? -20.654 -27.738 21.618 1.00 8.13 104 THR A N 1
ATOM 773 C CA . THR A 1 102 ? -19.266 -27.504 21.222 1.00 7.96 104 THR A CA 1
ATOM 774 C C . THR A 1 102 ? -18.369 -28.428 22.030 1.00 8.67 104 THR A C 1
ATOM 775 O O . THR A 1 102 ? -18.384 -28.377 23.258 1.00 10.47 104 THR A O 1
ATOM 779 N N . ALA A 1 103 ? -17.620 -29.270 21.326 1.00 7.87 105 ALA A N 1
ATOM 780 C CA . ALA A 1 103 ? -16.740 -30.267 21.941 1.00 8.44 105 ALA A CA 1
ATOM 781 C C . ALA A 1 103 ? -15.309 -30.067 21.509 1.00 7.59 105 ALA A C 1
ATOM 782 O O . ALA A 1 103 ? -15.036 -29.828 20.331 1.00 8.03 105 ALA A O 1
ATOM 784 N N . PRO A 1 104 ? -14.375 -30.207 22.464 1.00 7.73 106 PRO A N 1
ATOM 785 C CA . PRO A 1 104 ? -12.988 -30.240 22.090 1.00 8.40 106 PRO A CA 1
ATOM 786 C C . PRO A 1 104 ? -12.467 -31.646 21.904 1.00 8.27 106 PRO A C 1
ATOM 787 O O . PRO A 1 104 ? -13.062 -32.620 22.361 1.00 9.44 106 PRO A O 1
ATOM 791 N N . LEU A 1 105 ? -11.326 -31.739 21.236 1.00 8.07 107 LEU A N 1
ATOM 792 C CA . LEU A 1 105 ? -10.428 -32.891 21.398 1.00 7.40 107 LEU A CA 1
ATOM 793 C C . LEU A 1 105 ? -9.043 -32.251 21.417 1.00 6.75 107 LEU A C 1
ATOM 794 O O . LEU A 1 105 ? -8.538 -31.770 20.384 1.00 7.32 107 LEU A O 1
ATOM 799 N N . ASP A 1 106 ? -8.470 -32.171 22.612 1.00 6.98 108 ASP A N 1
ATOM 800 C CA . ASP A 1 106 ? -7.204 -31.480 22.829 1.00 7.57 108 ASP A CA 1
ATOM 801 C C . ASP A 1 106 ? -7.302 -30.061 22.256 1.00 7.09 108 ASP A C 1
ATOM 802 O O . ASP A 1 106 ? -8.181 -29.301 22.668 1.00 7.81 108 ASP A O 1
ATOM 807 N N . GLU A 1 107 ? -6.427 -29.700 21.322 1.00 7.07 109 GLU A N 1
ATOM 808 C CA . GLU A 1 107 ? -6.379 -28.345 20.782 1.00 7.09 109 GLU A CA 1
ATOM 809 C C . GLU A 1 107 ? -7.542 -28.027 19.836 1.00 6.91 109 GLU A C 1
ATOM 810 O O . GLU A 1 107 ? -7.774 -26.863 19.522 1.00 7.86 109 GLU A O 1
ATOM 816 N N . ALA A 1 108 ? -8.218 -29.051 19.324 1.00 6.95 110 ALA A N 1
ATOM 817 C CA . ALA A 1 108 ? -9.351 -28.840 18.423 1.00 6.73 110 ALA A CA 1
ATOM 818 C C . ALA A 1 108 ? -10.608 -28.492 19.206 1.00 6.73 110 ALA A C 1
ATOM 819 O O . ALA A 1 108 ? -10.817 -28.981 20.315 1.00 7.91 110 ALA A O 1
ATOM 821 N N . LEU A 1 109 ? -11.447 -27.667 18.600 1.00 6.84 111 LEU A N 1
ATOM 822 C CA . LEU A 1 109 ? -12.700 -27.237 19.218 1.00 6.84 111 LEU A CA 1
ATOM 823 C C . LEU A 1 109 ? -13.706 -27.008 18.113 1.00 6.40 111 LEU A C 1
ATOM 824 O O . LEU A 1 109 ? -13.480 -26.151 17.260 1.00 7.55 111 LEU A O 1
ATOM 829 N N . ILE A 1 110 ? -14.794 -27.779 18.139 1.00 6.95 112 ILE A N 1
ATOM 830 C CA . ILE A 1 110 ? -15.759 -27.776 17.040 1.00 7.01 112 ILE A CA 1
ATOM 831 C C . ILE A 1 110 ? -17.162 -27.536 17.592 1.00 6.76 112 ILE A C 1
ATOM 832 O O . ILE A 1 110 ? -17.613 -28.233 18.512 1.00 7.71 112 ILE A O 1
ATOM 837 N N . HIS A 1 111 ? -17.828 -26.536 17.022 1.00 7.38 113 HIS A N 1
ATOM 838 C CA . HIS A 1 111 ? -19.227 -26.234 17.334 1.00 7.48 113 HIS A CA 1
ATOM 839 C C . HIS A 1 111 ? -20.158 -26.857 16.298 1.00 6.98 113 HIS A C 1
ATOM 840 O O . HIS A 1 111 ? -19.972 -26.654 15.097 1.00 7.89 113 HIS A O 1
ATOM 847 N N . VAL A 1 112 ? -21.154 -27.602 16.785 1.00 6.89 114 VAL A N 1
ATOM 848 C CA . VAL A 1 112 ? -22.239 -28.093 15.948 1.00 7.73 114 VAL A CA 1
ATOM 849 C C . VAL A 1 112 ? -23.576 -27.592 16.475 1.00 8.15 114 VAL A C 1
ATOM 850 O O . VAL A 1 112 ? -23.904 -27.755 17.639 1.00 9.19 114 VAL A O 1
ATOM 854 N N . SER A 1 113 ? -24.345 -27.000 15.573 1.00 8.08 115 SER A N 1
ATOM 855 C CA A SER A 1 113 ? -25.714 -26.627 15.829 0.50 8.19 115 SER A CA 1
ATOM 856 C CA B SER A 1 113 ? -25.743 -26.629 15.834 0.50 8.17 115 SER A CA 1
ATOM 857 C C . SER A 1 113 ? -26.584 -27.262 14.742 1.00 7.98 115 SER A C 1
ATOM 858 O O . SER A 1 113 ? -26.230 -27.199 13.569 1.00 9.25 115 SER A O 1
ATOM 863 N N . LEU A 1 114 ? -27.701 -27.859 15.133 1.00 7.57 116 LEU A N 1
ATOM 864 C CA . LEU A 1 114 ? -28.577 -28.477 14.155 1.00 7.91 116 LEU A CA 1
ATOM 865 C C . LEU A 1 114 ? -30.039 -28.312 14.538 1.00 7.28 116 LEU A C 1
ATOM 866 O O . LEU A 1 114 ? -30.392 -28.141 15.700 1.00 8.48 116 LEU A O 1
ATOM 871 N N . ASP A 1 115 ? -30.866 -28.351 13.509 1.00 7.65 117 ASP A N 1
ATOM 872 C CA . ASP A 1 115 ? -32.321 -28.252 13.610 1.00 7.92 117 ASP A CA 1
ATOM 873 C C . ASP A 1 115 ? -32.906 -29.363 12.749 1.00 7.65 117 ASP A C 1
ATOM 874 O O . ASP A 1 115 ? -32.663 -29.402 11.526 1.00 8.36 117 ASP A O 1
ATOM 879 N N . LEU A 1 116 ? -33.656 -30.263 13.380 1.00 8.38 118 LEU A N 1
ATOM 880 C CA . LEU A 1 116 ? -34.393 -31.309 12.677 1.00 8.35 118 LEU A CA 1
ATOM 881 C C . LEU A 1 116 ? -35.651 -30.681 12.057 1.00 8.88 118 LEU A C 1
ATOM 882 O O . LEU A 1 116 ? -36.758 -30.797 12.568 1.00 10.87 118 LEU A O 1
ATOM 887 N N . SER A 1 117 ? -35.419 -29.957 10.970 1.00 8.64 119 SER A N 1
ATOM 888 C CA . SER A 1 117 ? -36.366 -29.011 10.377 1.00 9.10 119 SER A CA 1
ATOM 889 C C . SER A 1 117 ? -37.187 -29.558 9.224 1.00 9.00 119 SER A C 1
ATOM 890 O O . SER A 1 117 ? -38.203 -28.983 8.858 1.00 10.90 119 SER A O 1
ATOM 893 N N . GLY A 1 118 ? -36.683 -30.622 8.618 1.00 8.76 120 GLY A N 1
ATOM 894 C CA . GLY A 1 118 ? -37.181 -31.096 7.326 1.00 8.87 120 GLY A CA 1
ATOM 895 C C . GLY A 1 118 ? -36.615 -30.410 6.104 1.00 8.67 120 GLY A C 1
ATOM 896 O O . GLY A 1 118 ? -37.014 -30.750 4.986 1.00 10.66 120 GLY A O 1
ATOM 897 N N . ARG A 1 119 ? -35.700 -29.467 6.301 1.00 7.90 121 ARG A N 1
ATOM 898 C CA . ARG A 1 119 ? -35.070 -28.685 5.228 1.00 7.72 121 ARG A CA 1
ATOM 899 C C . ARG A 1 119 ? -33.582 -28.957 5.250 1.00 7.73 121 ARG A C 1
ATOM 900 O O . ARG A 1 119 ? -32.917 -28.615 6.224 1.00 8.63 121 ARG A O 1
ATOM 908 N N . PRO A 1 120 ? -33.032 -29.568 4.189 1.00 7.55 122 PRO A N 1
ATOM 909 C CA . PRO A 1 120 ? -31.602 -29.856 4.233 1.00 7.48 122 PRO A CA 1
ATOM 910 C C . PRO A 1 120 ? -30.751 -28.595 4.054 1.00 7.17 122 PRO A C 1
ATOM 911 O O . PRO A 1 120 ? -31.003 -27.799 3.152 1.00 8.79 122 PRO A O 1
ATOM 915 N N . TYR A 1 121 ? -29.741 -28.440 4.899 1.00 7.50 123 TYR A N 1
ATOM 916 C CA . TYR A 1 121 ? -28.731 -27.392 4.723 1.00 7.42 123 TYR A CA 1
ATOM 917 C C . TYR A 1 121 ? -27.488 -27.815 5.486 1.00 7.02 123 TYR A C 1
ATOM 918 O O . TYR A 1 121 ? -27.601 -28.240 6.627 1.00 8.35 123 TYR A O 1
ATOM 927 N N . LEU A 1 122 ? -26.321 -27.669 4.866 1.00 6.80 124 LEU A N 1
ATOM 928 C CA . LEU A 1 122 ? -25.049 -27.798 5.559 1.00 7.12 124 LEU A CA 1
ATOM 929 C C . LEU A 1 122 ? -24.269 -26.496 5.484 1.00 6.98 124 LEU A C 1
ATOM 930 O O . LEU A 1 122 ? -23.935 -26.021 4.399 1.00 8.27 124 LEU A O 1
ATOM 935 N N . GLY A 1 123 ? -23.933 -25.975 6.659 1.00 7.52 125 GLY A N 1
ATOM 936 C CA . GLY A 1 123 ? -22.931 -24.923 6.800 1.00 8.45 125 GLY A CA 1
ATOM 937 C C . GLY A 1 123 ? -21.685 -25.587 7.365 1.00 7.69 125 GLY A C 1
ATOM 938 O O . GLY A 1 123 ? -21.768 -26.323 8.356 1.00 9.29 125 GLY A O 1
ATOM 939 N N . TYR A 1 124 ? -20.540 -25.399 6.711 1.00 9.09 126 TYR A N 1
ATOM 940 C CA . TYR A 1 124 ? -19.327 -26.135 7.073 1.00 10.15 126 TYR A CA 1
ATOM 941 C C . TYR A 1 124 ? -18.123 -25.303 6.751 1.00 9.03 126 TYR A C 1
ATOM 942 O O . TYR A 1 124 ? -17.990 -24.819 5.634 1.00 12.48 126 TYR A O 1
ATOM 951 N N . ASN A 1 125 ? -17.235 -25.149 7.723 1.00 7.92 127 ASN A N 1
ATOM 952 C CA . ASN A 1 125 ? -16.026 -24.347 7.494 1.00 8.52 127 ASN A CA 1
ATOM 953 C C . ASN A 1 125 ? -14.748 -25.020 7.965 1.00 8.97 127 ASN A C 1
ATOM 954 O O . ASN A 1 125 ? -13.726 -24.343 8.137 1.00 10.46 127 ASN A O 1
ATOM 959 N N . LEU A 1 126 ? -14.771 -26.338 8.125 1.00 8.76 128 LEU A N 1
ATOM 960 C CA . LEU A 1 126 ? -13.561 -27.016 8.580 1.00 8.64 128 LEU A CA 1
ATOM 961 C C . LEU A 1 126 ? -12.427 -26.785 7.571 1.00 8.86 128 LEU A C 1
ATOM 962 O O . LEU A 1 126 ? -12.646 -26.763 6.362 1.00 10.53 128 LEU A O 1
ATOM 967 N N . GLU A 1 127 ? -11.233 -26.629 8.117 1.00 8.98 129 GLU A N 1
ATOM 968 C CA A GLU A 1 127 ? -10.011 -26.542 7.313 0.50 10.13 129 GLU A CA 1
ATOM 969 C CA B GLU A 1 127 ? -9.981 -26.498 7.385 0.50 9.89 129 GLU A CA 1
ATOM 970 C C . GLU A 1 127 ? -9.066 -27.587 7.914 1.00 9.82 129 GLU A C 1
ATOM 971 O O . GLU A 1 127 ? -8.423 -27.407 8.953 1.00 11.35 129 GLU A O 1
ATOM 982 N N . ILE A 1 128 ? -9.071 -28.734 7.261 1.00 10.06 130 ILE A N 1
ATOM 983 C CA . ILE A 1 128 ? -8.341 -29.904 7.733 1.00 8.20 130 ILE A CA 1
ATOM 984 C C . ILE A 1 128 ? -6.978 -29.846 7.047 1.00 7.92 130 ILE A C 1
ATOM 985 O O . ILE A 1 128 ? -6.919 -29.917 5.829 1.00 9.73 130 ILE A O 1
ATOM 990 N N . PRO A 1 129 ? -5.871 -29.714 7.814 1.00 8.01 131 PRO A N 1
ATOM 991 C CA . PRO A 1 129 ? -4.619 -29.318 7.158 1.00 8.58 131 PRO A CA 1
ATOM 992 C C . PRO A 1 129 ? -3.824 -30.406 6.482 1.00 7.89 131 PRO A C 1
ATOM 993 O O . PRO A 1 129 ? -2.799 -30.099 5.895 1.00 11.34 131 PRO A O 1
ATOM 997 N N . THR A 1 130 ? -4.287 -31.651 6.540 1.00 7.30 132 THR A N 1
ATOM 998 C CA . THR A 1 130 ? -3.640 -32.738 5.809 1.00 6.85 132 THR A CA 1
ATOM 999 C C . THR A 1 130 ? -4.653 -33.424 4.913 1.00 6.55 132 THR A C 1
ATOM 1000 O O . THR A 1 130 ? -5.851 -33.385 5.168 1.00 7.71 132 THR A O 1
ATOM 1004 N N . GLN A 1 131 ? -4.132 -34.072 3.872 1.00 6.61 133 GLN A N 1
ATOM 1005 C CA . GLN A 1 131 ? -4.979 -34.679 2.845 1.00 6.67 133 GLN A CA 1
ATOM 1006 C C . GLN A 1 131 ? -5.458 -36.093 3.198 1.00 6.63 133 GLN A C 1
ATOM 1007 O O . GLN A 1 131 ? -6.523 -36.516 2.736 1.00 7.54 133 GLN A O 1
ATOM 1013 N N . ARG A 1 132 ? -4.689 -36.813 4.001 1.00 6.73 134 ARG A N 1
ATOM 1014 C CA . ARG A 1 132 ? -5.007 -38.185 4.405 1.00 7.12 134 ARG A CA 1
ATOM 1015 C C . ARG A 1 132 ? -4.801 -38.344 5.894 1.00 7.27 134 ARG A C 1
ATOM 1016 O O . ARG A 1 132 ? -3.733 -38.031 6.417 1.00 8.99 134 ARG A O 1
ATOM 1024 N N . VAL A 1 133 ? -5.827 -38.862 6.557 1.00 7.42 135 VAL A N 1
ATOM 1025 C CA . VAL A 1 133 ? -5.735 -39.266 7.964 1.00 8.68 135 VAL A CA 1
ATOM 1026 C C . VAL A 1 133 ? -5.801 -40.794 7.909 1.00 8.96 135 VAL A C 1
ATOM 1027 O O . VAL A 1 133 ? -6.785 -41.372 7.462 1.00 9.60 135 VAL A O 1
ATOM 1034 N N . GLY A 1 134 ? -4.699 -41.434 8.246 1.00 11.08 136 GLY A N 1
ATOM 1035 C CA . GLY A 1 134 ? -4.542 -42.830 7.860 1.00 11.55 136 GLY A CA 1
ATOM 1036 C C . GLY A 1 134 ? -4.631 -42.925 6.355 1.00 10.87 136 GLY A C 1
ATOM 1037 O O . GLY A 1 134 ? -3.922 -42.196 5.660 1.00 12.10 136 GLY A O 1
ATOM 1038 N N . THR A 1 135 ? -5.553 -43.741 5.860 1.00 11.33 137 THR A N 1
ATOM 1039 C CA . THR A 1 135 ? -5.820 -43.835 4.413 1.00 10.82 137 THR A CA 1
ATOM 1040 C C . THR A 1 135 ? -7.055 -43.048 3.950 1.00 9.20 137 THR A C 1
ATOM 1041 O O . THR A 1 135 ? -7.413 -43.081 2.775 1.00 11.24 137 THR A O 1
ATOM 1045 N N . TYR A 1 136 ? -7.650 -42.301 4.869 1.00 7.98 138 TYR A N 1
ATOM 1046 C CA . TYR A 1 136 ? -8.930 -41.608 4.635 1.00 7.50 138 TYR A CA 1
ATOM 1047 C C . TYR A 1 136 ? -8.707 -40.197 4.089 1.00 7.19 138 TYR A C 1
ATOM 1048 O O . TYR A 1 136 ? -8.056 -39.363 4.715 1.00 7.46 138 TYR A O 1
ATOM 1057 N N . ASP A 1 137 ? -9.282 -39.956 2.914 1.00 7.15 139 ASP A N 1
ATOM 1058 C CA . ASP A 1 137 ? -9.248 -38.656 2.228 1.00 7.14 139 ASP A CA 1
ATOM 1059 C C . ASP A 1 137 ? -10.081 -37.651 3.024 1.00 6.79 139 ASP A C 1
ATOM 1060 O O . ASP A 1 137 ? -11.295 -37.810 3.157 1.00 7.07 139 ASP A O 1
ATOM 1065 N N . THR A 1 138 ? -9.434 -36.608 3.535 1.00 6.61 140 THR A N 1
ATOM 1066 C CA . THR A 1 138 ? -10.115 -35.684 4.434 1.00 6.71 140 THR A CA 1
ATOM 1067 C C . THR A 1 138 ? -11.162 -34.805 3.753 1.00 6.26 140 THR A C 1
ATOM 1068 O O . THR A 1 138 ? -11.998 -34.220 4.436 1.00 7.29 140 THR A O 1
ATOM 1072 N N . GLN A 1 139 ? -11.187 -34.755 2.423 1.00 7.10 141 GLN A N 1
ATOM 1073 C CA . GLN A 1 139 ? -12.324 -34.096 1.726 1.00 7.22 141 GLN A CA 1
ATOM 1074 C C . GLN A 1 139 ? -13.637 -34.826 1.991 1.00 7.51 141 GLN A C 1
ATOM 1075 O O . GLN A 1 139 ? -14.724 -34.254 1.857 1.00 8.43 141 GLN A O 1
ATOM 1081 N N . LEU A 1 140 ? -13.545 -36.109 2.339 1.00 7.02 142 LEU A N 1
ATOM 1082 C CA . LEU A 1 140 ? -14.747 -36.922 2.495 1.00 7.07 142 LEU A CA 1
ATOM 1083 C C . LEU A 1 140 ? -15.543 -36.618 3.760 1.00 6.47 142 LEU A C 1
ATOM 1084 O O . LEU A 1 140 ? -16.697 -37.008 3.858 1.00 7.37 142 LEU A O 1
ATOM 1089 N N . VAL A 1 141 ? -14.940 -35.898 4.697 1.00 6.42 143 VAL A N 1
ATOM 1090 C CA . VAL A 1 141 ? -15.651 -35.485 5.904 1.00 6.63 143 VAL A CA 1
ATOM 1091 C C . VAL A 1 141 ? -16.824 -34.565 5.539 1.00 6.64 143 VAL A C 1
ATOM 1092 O O . VAL A 1 141 ? -17.961 -34.788 5.946 1.00 6.93 143 VAL A O 1
ATOM 1096 N N . GLU A 1 142 ? -16.541 -33.531 4.762 1.00 6.64 144 GLU A N 1
ATOM 1097 C CA . GLU A 1 142 ? -17.604 -32.608 4.359 1.00 6.93 144 GLU A CA 1
ATOM 1098 C C . GLU A 1 142 ? -18.685 -33.377 3.609 1.00 6.66 144 GLU A C 1
ATOM 1099 O O . GLU A 1 142 ? -19.887 -33.147 3.799 1.00 7.39 144 GLU A O 1
ATOM 1105 N N . HIS A 1 143 ? -18.257 -34.264 2.720 1.00 6.43 145 HIS A N 1
ATOM 1106 C CA . HIS A 1 143 ? -19.212 -35.006 1.903 1.00 6.65 145 HIS A CA 1
ATOM 1107 C C . HIS A 1 143 ? -20.096 -35.924 2.755 1.00 6.40 145 HIS A C 1
ATOM 1108 O O . HIS A 1 143 ? -21.276 -36.111 2.454 1.00 6.94 145 HIS A O 1
ATOM 1115 N N . PHE A 1 144 ? -19.520 -36.522 3.800 1.00 6.71 146 PHE A N 1
ATOM 1116 C CA . PHE A 1 144 ? -20.302 -37.356 4.717 1.00 6.62 146 PHE A CA 1
ATOM 1117 C C . PHE A 1 144 ? -21.458 -36.530 5.295 1.00 6.38 146 PHE A C 1
ATOM 1118 O O . PHE A 1 144 ? -22.623 -36.920 5.252 1.00 6.95 146 PHE A O 1
ATOM 1126 N N . PHE A 1 145 ? -21.129 -35.370 5.855 1.00 6.47 147 PHE A N 1
ATOM 1127 C CA . PHE A 1 145 ? -22.177 -34.551 6.471 1.00 6.47 147 PHE A CA 1
ATOM 1128 C C . PHE A 1 145 ? -23.165 -34.009 5.456 1.00 6.50 147 PHE A C 1
ATOM 1129 O O . PHE A 1 145 ? -24.355 -33.935 5.742 1.00 7.50 147 PHE A O 1
ATOM 1137 N N . GLN A 1 146 ? -22.680 -33.625 4.277 1.00 6.54 148 GLN A N 1
ATOM 1138 C CA . GLN A 1 146 ? -23.579 -33.097 3.244 1.00 6.68 148 GLN A CA 1
ATOM 1139 C C . GLN A 1 146 ? -24.610 -34.148 2.833 1.00 6.66 148 GLN A C 1
ATOM 1140 O O . GLN A 1 146 ? -25.802 -33.863 2.712 1.00 6.91 148 GLN A O 1
ATOM 1146 N N . SER A 1 147 ? -24.126 -35.358 2.568 1.00 6.66 149 SER A N 1
ATOM 1147 C CA . SER A 1 147 ? -25.011 -36.433 2.133 1.00 6.81 149 SER A CA 1
ATOM 1148 C C . SER A 1 147 ? -26.019 -36.814 3.230 1.00 7.00 149 SER A C 1
ATOM 1149 O O . SER A 1 147 ? -27.199 -37.032 2.950 1.00 7.74 149 SER A O 1
ATOM 1152 N N . LEU A 1 148 ? -25.544 -36.872 4.469 1.00 6.59 150 LEU A N 1
ATOM 1153 C CA . LEU A 1 148 ? -26.414 -37.172 5.611 1.00 6.72 150 LEU A CA 1
ATOM 1154 C C . LEU A 1 148 ? -27.527 -36.117 5.725 1.00 6.63 150 LEU A C 1
ATOM 1155 O O . LEU A 1 148 ? -28.698 -36.452 5.928 1.00 7.65 150 LEU A O 1
ATOM 1160 N N . VAL A 1 149 ? -27.142 -34.855 5.609 1.00 6.98 151 VAL A N 1
ATOM 1161 C CA . VAL A 1 149 ? -28.115 -33.756 5.636 1.00 8.36 151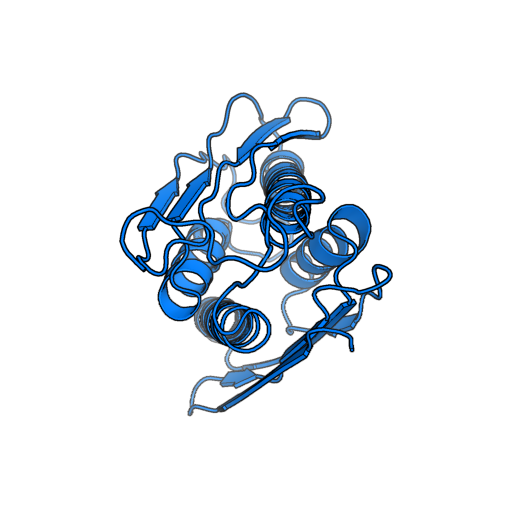 VAL A CA 1
ATOM 1162 C C . VAL A 1 149 ? -29.150 -33.908 4.524 1.00 7.06 151 VAL A C 1
ATOM 1163 O O . VAL A 1 149 ? -30.351 -33.668 4.719 1.00 8.09 151 VAL A O 1
ATOM 1167 N N . ASN A 1 150 ? -28.673 -34.261 3.343 1.00 7.65 152 ASN A N 1
ATOM 1168 C CA . ASN A 1 150 ? -29.539 -34.261 2.156 1.00 7.52 152 ASN A CA 1
ATOM 1169 C C . ASN A 1 150 ? -30.686 -35.254 2.262 1.00 7.96 152 ASN A C 1
ATOM 1170 O O . ASN A 1 150 ? -31.778 -34.985 1.808 1.00 9.42 152 ASN A O 1
ATOM 1175 N N . THR A 1 151 ? -30.430 -36.426 2.832 1.00 7.74 153 THR A N 1
ATOM 1176 C CA . THR A 1 151 ? -31.484 -37.421 2.977 1.00 8.32 153 THR A CA 1
ATOM 1177 C C . THR A 1 151 ? -32.239 -37.316 4.309 1.00 8.51 153 THR A C 1
ATOM 1178 O O . THR A 1 151 ? -33.397 -37.684 4.369 1.00 10.17 153 THR A O 1
ATOM 1182 N N . SER A 1 152 ? -31.612 -36.837 5.370 1.00 7.99 154 SER A N 1
ATOM 1183 C CA . SER A 1 152 ? -32.309 -36.651 6.649 1.00 8.35 154 SER A CA 1
ATOM 1184 C C . SER A 1 152 ? -33.209 -35.434 6.676 1.00 8.59 154 SER A C 1
ATOM 1185 O O . SER A 1 152 ? -34.106 -35.384 7.493 1.00 10.24 154 SER A O 1
ATOM 1188 N N . GLY A 1 153 ? -32.933 -34.443 5.832 1.00 8.56 155 GLY A N 1
ATOM 1189 C CA . GLY A 1 153 ? -33.662 -33.176 5.892 1.00 8.83 155 GLY A CA 1
ATOM 1190 C C . GLY A 1 153 ? -33.357 -32.386 7.155 1.00 8.65 155 GLY A C 1
ATOM 1191 O O . GLY A 1 153 ? -34.244 -31.882 7.823 1.00 11.61 155 GLY A O 1
ATOM 1192 N N . MET A 1 154 ? -32.085 -32.318 7.495 1.00 8.98 156 MET A N 1
ATOM 1193 C CA A MET A 1 154 ? -31.558 -31.633 8.669 0.50 8.80 156 MET A CA 1
ATOM 1194 C CA B MET A 1 154 ? -31.685 -31.571 8.688 0.50 8.32 156 MET A CA 1
ATOM 1195 C C . MET A 1 154 ? -30.897 -30.326 8.283 1.00 7.21 156 MET A C 1
ATOM 1196 O O . MET A 1 154 ? -30.204 -30.288 7.260 1.00 7.77 156 MET A O 1
ATOM 1205 N N . THR A 1 155 ? -31.047 -29.300 9.119 1.00 7.01 157 THR A N 1
ATOM 1206 C CA . THR A 1 155 ? -30.252 -28.085 9.054 1.00 7.05 157 THR A CA 1
ATOM 1207 C C . THR A 1 155 ? -29.061 -28.300 9.977 1.00 7.11 157 THR A C 1
ATOM 1208 O O . THR A 1 155 ? -29.246 -28.504 11.163 1.00 8.31 157 THR A O 1
ATOM 1212 N N . LEU A 1 156 ? -27.844 -28.234 9.439 1.00 6.93 158 LEU A N 1
ATOM 1213 C CA . LEU A 1 156 ? -26.640 -28.563 10.192 1.00 6.79 158 LEU A CA 1
ATOM 1214 C C . LEU A 1 156 ? -25.560 -27.520 9.937 1.00 6.52 158 LEU A C 1
ATOM 1215 O O . LEU A 1 156 ? -25.213 -27.259 8.789 1.00 7.48 158 LEU A O 1
ATOM 1220 N N . HIS A 1 157 ? -25.016 -26.963 11.014 1.00 6.60 159 HIS A N 1
ATOM 1221 C CA . HIS A 1 157 ? -23.875 -26.044 10.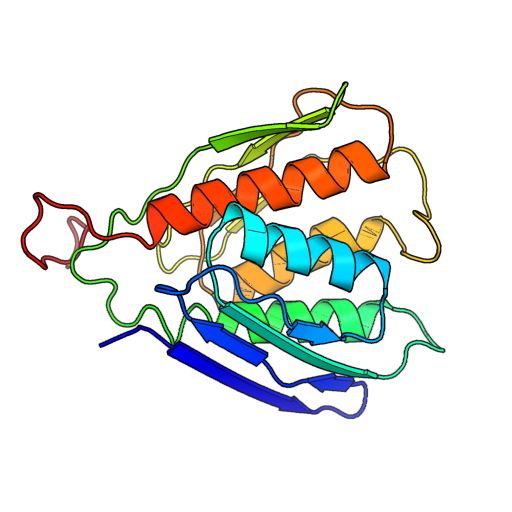962 1.00 6.75 159 HIS A CA 1
ATOM 1222 C C . HIS A 1 157 ? -22.726 -26.654 11.758 1.00 6.76 159 HIS A C 1
ATOM 1223 O O . HIS A 1 157 ? -22.897 -27.044 12.919 1.00 7.60 159 HIS A O 1
ATOM 1230 N N . ILE A 1 158 ? -21.557 -26.699 11.117 1.00 6.75 160 ILE A N 1
ATOM 1231 C CA . ILE A 1 158 ? -20.314 -27.206 11.705 1.00 6.64 160 ILE A CA 1
ATOM 1232 C C . ILE A 1 158 ? -19.288 -26.085 11.587 1.00 6.76 160 ILE A C 1
ATOM 1233 O O . ILE A 1 158 ? -18.994 -25.645 10.475 1.00 7.51 160 ILE A O 1
ATOM 1238 N N . ARG A 1 159 ? -18.762 -25.663 12.732 1.00 6.74 161 ARG A N 1
ATOM 1239 C CA A ARG A 1 159 ? -17.841 -24.528 12.809 0.50 6.84 161 ARG A CA 1
ATOM 1240 C CA B ARG A 1 159 ? -17.851 -24.524 12.811 0.50 6.79 161 ARG A CA 1
ATOM 1241 C C . ARG A 1 159 ? -16.564 -24.907 13.534 1.00 6.98 161 ARG A C 1
ATOM 1242 O O . ARG A 1 159 ? -16.592 -25.330 14.698 1.00 7.95 161 ARG A O 1
ATOM 1257 N N . GLN A 1 160 ? -15.441 -24.729 12.851 1.00 7.35 162 GLN A N 1
ATOM 1258 C CA . GLN A 1 160 ? -14.120 -24.985 13.435 1.00 7.64 162 GLN A CA 1
ATOM 1259 C C . GLN A 1 160 ? -13.695 -23.760 14.220 1.00 7.49 162 GLN A C 1
ATOM 1260 O O . GLN A 1 160 ? -13.455 -22.698 13.646 1.00 9.69 162 GLN A O 1
ATOM 1266 N N . LEU A 1 161 ? -13.611 -23.907 15.529 1.00 7.26 163 LEU A N 1
ATOM 1267 C CA . LEU A 1 161 ? -13.195 -22.798 16.403 1.00 7.56 163 LEU A CA 1
ATOM 1268 C C . LEU A 1 161 ? -11.703 -22.828 16.719 1.00 7.52 163 LEU A C 1
ATOM 1269 O O . LEU A 1 161 ? -11.125 -21.783 17.029 1.00 8.96 163 LEU A O 1
ATOM 1274 N N . ALA A 1 162 ? -11.101 -24.007 16.655 1.00 7.35 164 ALA A N 1
ATOM 1275 C CA . ALA A 1 162 ? -9.674 -24.207 16.902 1.00 7.48 164 ALA A CA 1
ATOM 1276 C C . ALA A 1 162 ? -9.335 -25.592 16.381 1.00 7.04 164 ALA A C 1
ATOM 1277 O O . ALA A 1 162 ? -10.211 -26.433 16.199 1.00 7.81 164 ALA A O 1
ATOM 1279 N N . GLY A 1 163 ? -8.054 -25.814 16.161 1.00 7.61 165 GLY A N 1
ATOM 1280 C CA . GLY A 1 163 ? -7.570 -27.143 15.802 1.00 7.99 165 GLY A CA 1
ATOM 1281 C C . GLY A 1 163 ? -6.414 -27.111 14.844 1.00 7.67 165 GLY A C 1
ATOM 1282 O O . GLY A 1 163 ? -6.321 -26.236 13.988 1.00 9.56 165 GLY A O 1
ATOM 1283 N N . LYS A 1 164 ? -5.574 -28.126 14.970 1.00 7.61 166 LYS A N 1
ATOM 1284 C CA . LYS A 1 164 ? -4.426 -28.319 14.079 1.00 8.62 166 LYS A CA 1
ATOM 1285 C C . LYS A 1 164 ? -4.299 -29.767 13.596 1.00 8.48 166 LYS A C 1
ATOM 1286 O O . LYS A 1 164 ? -4.075 -30.038 12.429 1.00 12.23 166 LYS A O 1
ATOM 1292 N N . ASN A 1 165 ? -4.399 -30.704 14.511 1.00 6.98 167 ASN A N 1
ATOM 1293 C CA . ASN A 1 165 ? -4.263 -32.112 14.160 1.00 6.81 167 ASN A CA 1
ATOM 1294 C C . ASN A 1 165 ? -5.528 -32.594 13.438 1.00 6.28 167 ASN A C 1
ATOM 1295 O O . ASN A 1 165 ? -6.626 -32.417 13.956 1.00 6.74 167 ASN A O 1
ATOM 1300 N N . SER A 1 166 ? -5.366 -33.189 12.263 1.00 6.50 168 SER A N 1
ATOM 1301 C CA . SER A 1 166 ? -6.520 -33.549 11.441 1.00 6.73 168 SER A CA 1
ATOM 1302 C C . SER A 1 166 ? -7.449 -34.556 12.115 1.00 6.39 168 SER A C 1
ATOM 1303 O O . SER A 1 166 ? -8.668 -34.436 12.036 1.00 7.15 168 SER A O 1
ATOM 1306 N N . HIS A 1 167 ? -6.880 -35.578 12.741 1.00 6.70 169 HIS A N 1
ATOM 1307 C CA . HIS A 1 167 ? -7.685 -36.557 13.490 1.00 6.90 169 HIS A CA 1
ATOM 1308 C C . HIS A 1 167 ? -8.450 -35.873 14.620 1.00 6.86 169 HIS A C 1
ATOM 1309 O O . HIS A 1 167 ? -9.640 -36.147 14.834 1.00 7.97 169 HIS A O 1
ATOM 1316 N N . HIS A 1 168 ? -7.784 -34.962 15.334 1.00 6.92 170 HIS A N 1
ATOM 1317 C CA . HIS A 1 168 ? -8.483 -34.240 16.400 1.00 7.04 170 HIS A CA 1
ATOM 1318 C C . HIS A 1 168 ? -9.653 -33.406 15.864 1.00 7.10 170 HIS A C 1
ATOM 1319 O O . HIS A 1 168 ? -10.743 -33.399 16.459 1.00 7.59 170 HIS A O 1
ATOM 1326 N N . ILE A 1 169 ? -9.409 -32.679 14.776 1.00 6.97 171 ILE A N 1
ATOM 1327 C CA . ILE A 1 169 ? -10.465 -31.859 14.181 1.00 6.50 171 ILE A CA 1
ATOM 1328 C C . ILE A 1 169 ? -11.681 -32.709 13.790 1.00 6.09 171 ILE A C 1
ATOM 1329 O O . ILE A 1 169 ? -12.824 -32.377 14.107 1.00 6.88 171 ILE A O 1
ATOM 1334 N N . ILE A 1 170 ? -11.416 -33.797 13.080 1.00 6.38 172 ILE A N 1
ATOM 1335 C CA . ILE A 1 170 ? -12.515 -34.616 12.571 1.00 6.63 172 ILE A CA 1
ATOM 1336 C C . ILE A 1 170 ? -13.258 -35.312 13.715 1.00 6.60 172 ILE A C 1
ATOM 1337 O O . ILE A 1 170 ? -14.491 -35.359 13.752 1.00 7.19 172 ILE A O 1
ATOM 1342 N N . GLU A 1 171 ? -12.500 -35.854 14.654 1.00 6.91 173 GLU A N 1
ATOM 1343 C CA . GLU A 1 171 ? -13.117 -36.574 15.768 1.00 7.20 173 GLU A CA 1
ATOM 1344 C C . GLU A 1 171 ? -13.913 -35.655 16.676 1.00 6.84 173 GLU A C 1
ATOM 1345 O O . GLU A 1 171 ? -15.000 -36.012 17.127 1.00 7.92 173 GLU A O 1
ATOM 1351 N N . ALA A 1 172 ? -13.377 -34.471 16.959 1.00 6.77 174 ALA A N 1
ATOM 1352 C CA . ALA A 1 172 ? -14.136 -33.487 17.736 1.00 7.19 174 ALA A CA 1
ATOM 1353 C C . ALA A 1 172 ? -15.448 -33.153 17.022 1.00 6.67 174 ALA A C 1
ATOM 1354 O O . ALA A 1 172 ? -16.480 -32.959 17.662 1.00 7.76 174 ALA A O 1
ATOM 1356 N N . THR A 1 173 ? -15.407 -33.070 15.694 1.00 6.94 175 THR A N 1
ATOM 1357 C CA . THR A 1 173 ? -16.637 -32.809 14.912 1.00 6.88 175 THR A CA 1
ATOM 1358 C C . THR A 1 173 ? -17.669 -33.891 15.157 1.00 6.61 175 THR A C 1
ATOM 1359 O O . THR A 1 173 ? -18.852 -33.611 15.401 1.00 7.33 175 THR A O 1
ATOM 1363 N N . PHE A 1 174 ? -17.246 -35.148 15.061 1.00 7.27 176 PHE A N 1
ATOM 1364 C CA . PHE A 1 174 ? -18.183 -36.260 15.288 1.00 7.25 176 PHE A CA 1
ATOM 1365 C C . PHE A 1 174 ? -18.705 -36.284 16.732 1.00 7.33 176 PHE A C 1
ATOM 1366 O O . PHE A 1 174 ? -19.877 -36.582 16.949 1.00 8.00 176 PHE A O 1
ATOM 1374 N N . LYS A 1 175 ? -17.869 -35.955 17.711 1.00 7.66 177 LYS A N 1
ATOM 1375 C CA . LYS A 1 175 ? -18.328 -35.879 19.103 1.00 7.77 177 LYS A CA 1
ATOM 1376 C C . LYS A 1 175 ? -19.361 -34.776 19.309 1.00 7.93 177 LYS A C 1
ATOM 1377 O O . LYS A 1 175 ? -20.391 -34.993 19.957 1.00 8.77 177 LYS A O 1
ATOM 1383 N N . ALA A 1 176 ? -19.074 -33.599 18.778 1.00 7.81 178 ALA A N 1
ATOM 1384 C CA . ALA A 1 176 ? -19.998 -32.477 18.886 1.00 7.57 178 ALA A CA 1
ATOM 1385 C C . ALA A 1 176 ? -21.315 -32.789 18.177 1.00 7.45 178 ALA A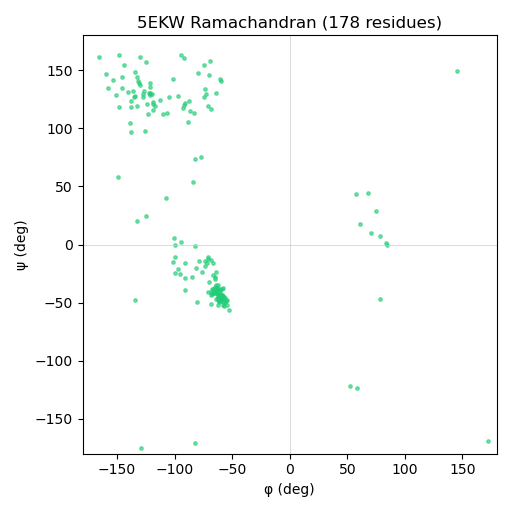 C 1
ATOM 1386 O O . ALA A 1 176 ? -22.408 -32.532 18.705 1.00 8.24 178 ALA A O 1
ATOM 1388 N N . PHE A 1 177 ? -21.208 -33.342 16.972 1.00 7.44 179 PHE A N 1
ATOM 1389 C CA . PHE A 1 177 ? -22.392 -33.747 16.192 1.00 7.43 179 PHE A CA 1
ATOM 1390 C C . PHE A 1 177 ? -23.222 -34.774 16.968 1.00 7.41 179 PHE A C 1
ATOM 1391 O O . PHE A 1 177 ? -24.445 -34.664 17.050 1.00 8.00 179 PHE A O 1
ATOM 1399 N N . ALA A 1 178 ? -22.554 -35.775 17.519 1.00 7.74 180 ALA A N 1
ATOM 1400 C CA . ALA A 1 178 ? -23.250 -36.811 18.268 1.00 8.47 180 ALA A CA 1
ATOM 1401 C C . ALA A 1 178 ? -24.046 -36.216 19.429 1.00 7.88 180 ALA A C 1
ATOM 1402 O O . ALA A 1 178 ? -25.204 -36.594 19.665 1.00 8.86 180 ALA A O 1
ATOM 1404 N N . ARG A 1 179 ? -23.431 -35.297 20.160 1.00 8.41 181 ARG A N 1
ATOM 1405 C CA . ARG A 1 179 ? -24.083 -34.697 21.330 1.00 9.07 181 ARG A CA 1
ATOM 1406 C C . ARG A 1 179 ? -25.209 -33.765 20.912 1.00 8.84 181 ARG A C 1
ATOM 1407 O O . ARG A 1 179 ? -26.270 -33.737 21.550 1.00 10.26 181 ARG A O 1
ATOM 1415 N N . ALA A 1 180 ? -24.993 -32.983 19.862 1.00 8.70 182 ALA A N 1
ATOM 1416 C CA . ALA A 1 180 ? -26.068 -32.119 19.348 1.00 8.57 182 ALA A CA 1
ATOM 1417 C C . ALA A 1 180 ? -27.249 -32.940 18.820 1.00 8.19 182 ALA A C 1
ATOM 1418 O O . ALA A 1 180 ? -28.405 -32.605 19.063 1.00 8.92 182 ALA A O 1
ATOM 1420 N N . LEU A 1 181 ? -26.959 -34.027 18.116 1.00 8.13 183 LEU A N 1
ATOM 1421 C CA . LEU A 1 181 ? -28.020 -34.882 17.570 1.00 8.67 183 LEU A CA 1
ATOM 1422 C C . LEU A 1 181 ? -28.775 -35.617 18.675 1.00 8.53 183 LEU A C 1
ATOM 1423 O O . LEU A 1 181 ? -30.003 -35.749 18.620 1.00 9.56 183 LEU A O 1
ATOM 1428 N N . ARG A 1 182 ? -28.047 -36.099 19.676 1.00 8.41 184 ARG A N 1
ATOM 1429 C CA . ARG A 1 182 ? -28.673 -36.686 20.868 1.00 8.87 184 ARG A CA 1
ATOM 1430 C C . ARG A 1 182 ? -29.673 -35.678 21.478 1.00 8.78 184 ARG A C 1
ATOM 1431 O O . ARG A 1 182 ? -30.829 -36.016 21.714 1.00 10.12 184 ARG A O 1
ATOM 1439 N N . GLN A 1 183 ? -29.215 -34.458 21.720 1.00 8.50 185 GLN A N 1
ATOM 1440 C CA . GLN A 1 183 ? -30.081 -33.435 22.290 1.00 8.75 185 GLN A CA 1
ATOM 1441 C C . GLN A 1 183 ? -31.341 -33.220 21.436 1.00 9.04 185 GLN A C 1
ATOM 1442 O O . GLN A 1 183 ? -32.460 -33.211 21.949 1.00 10.31 185 GLN A O 1
ATOM 1448 N N . ALA A 1 184 ? -31.151 -33.051 20.141 1.00 8.67 186 ALA A N 1
ATOM 1449 C CA . ALA A 1 184 ? -32.265 -32.736 19.241 1.00 8.55 186 ALA A CA 1
ATOM 1450 C C . ALA A 1 184 ? -33.304 -33.853 19.176 1.00 8.42 186 ALA A C 1
ATOM 1451 O O . ALA A 1 184 ? -34.499 -33.604 19.029 1.00 9.63 186 ALA A O 1
ATOM 1453 N N . THR A 1 185 ? -32.817 -35.087 19.208 1.00 9.13 187 THR A N 1
ATOM 1454 C CA . THR A 1 185 ? -33.696 -36.258 19.079 1.00 9.32 187 THR A CA 1
ATOM 1455 C C . THR A 1 185 ? -34.401 -36.671 20.370 1.00 10.33 187 THR A C 1
ATOM 1456 O O . THR A 1 185 ? -35.393 -37.395 20.327 1.00 11.34 187 THR A O 1
ATOM 1460 N N . GLU A 1 186 ? -33.868 -36.236 21.504 1.00 10.50 188 GLU A N 1
ATOM 1461 C CA . GLU A 1 186 ? -34.429 -36.579 22.804 1.00 10.37 188 GLU A CA 1
ATOM 1462 C C . GLU A 1 186 ? -35.776 -35.897 23.034 1.00 10.18 188 GLU A C 1
ATOM 1463 O O . GLU A 1 186 ? -36.104 -34.876 22.441 1.00 10.92 188 GLU A O 1
ATOM 1469 N N . SER A 1 187 ? -36.533 -36.491 23.936 1.00 12.29 189 SER A N 1
ATOM 1470 C CA A SER A 1 187 ? -37.814 -35.946 24.356 0.50 11.91 189 SER A CA 1
ATOM 1471 C CA B SER A 1 187 ? -37.826 -35.937 24.317 0.50 11.85 189 SER A CA 1
ATOM 1472 C C . SER A 1 187 ? -37.673 -34.593 25.044 1.00 12.27 189 SER A C 1
ATOM 1473 O O . SER A 1 187 ? -36.812 -34.413 25.899 1.00 15.04 189 SER A O 1
ATOM 1478 N N . ASP A 1 188 ? -38.550 -33.670 24.683 1.00 11.48 190 ASP A N 1
ATOM 1479 C CA . ASP A 1 188 ? -38.713 -32.406 25.395 1.00 12.13 190 ASP A CA 1
ATOM 1480 C C . ASP A 1 188 ? -39.703 -32.691 26.527 1.00 14.44 190 ASP A C 1
ATOM 1481 O O . ASP A 1 188 ? -40.858 -32.969 26.251 1.00 16.67 190 ASP A O 1
ATOM 1486 N N . PRO A 1 189 ? -39.269 -32.598 27.804 1.00 16.11 191 PRO A N 1
ATOM 1487 C CA . PRO A 1 189 ? -40.152 -33.014 28.899 1.00 18.26 191 PRO A CA 1
ATOM 1488 C C . PRO A 1 189 ? -41.370 -32.141 29.126 1.00 17.61 191 PRO A C 1
ATOM 1489 O O . PRO A 1 189 ? -42.282 -32.543 29.858 1.00 22.29 191 PRO A O 1
ATOM 1493 N N . ARG A 1 190 ? -41.382 -30.962 28.527 1.00 14.82 192 ARG A N 1
ATOM 1494 C CA . ARG A 1 190 ? -42.509 -30.056 28.706 1.00 16.39 192 ARG A CA 1
ATOM 1495 C C . ARG A 1 190 ? -43.514 -29.977 27.593 1.00 20.18 192 ARG A C 1
ATOM 1496 O O . ARG A 1 190 ? -44.583 -29.418 27.795 1.00 29.24 192 ARG A O 1
ATOM 1504 N N . ARG A 1 191 ? -43.202 -30.468 26.412 1.00 22.08 193 ARG A N 1
ATOM 1505 C CA . ARG A 1 191 ? -44.074 -30.074 25.305 1.00 26.71 193 ARG A CA 1
ATOM 1506 C C . ARG A 1 191 ? -45.206 -31.050 24.980 1.00 40.07 193 ARG A C 1
ATOM 1507 O O . ARG A 1 191 ? -45.968 -30.825 24.035 1.00 30.11 193 ARG A O 1
ATOM 1515 N N . GLY A 1 192 ? -45.288 -32.117 25.770 1.00 31.63 194 GLY A N 1
ATOM 1516 C CA . GLY A 1 192 ? -46.467 -33.005 25.820 1.00 40.04 194 GLY A CA 1
ATOM 1517 C C . GLY A 1 192 ? -46.867 -33.644 24.501 1.00 73.17 194 GLY A C 1
ATOM 1518 O O . GLY A 1 192 ? -48.041 -33.688 24.140 1.00 35.93 194 GLY A O 1
ATOM 1519 N N . GLY A 1 193 ? -45.868 -34.122 23.778 1.00 30.19 195 GLY A N 1
ATOM 1520 C CA . GLY A 1 193 ? -46.063 -34.815 22.483 1.00 31.09 195 GLY A CA 1
ATOM 1521 C C . GLY A 1 193 ? -46.505 -33.981 21.285 1.00 25.67 195 GLY A C 1
ATOM 1522 O O . GLY A 1 193 ? -46.875 -34.530 20.251 1.00 38.60 195 GLY A O 1
ATOM 1523 N N . THR A 1 194 ? -46.495 -32.663 21.436 1.00 24.46 196 THR A N 1
ATOM 1524 C CA . THR A 1 194 ? -46.803 -31.749 20.316 1.00 23.97 196 THR A CA 1
ATOM 1525 C C . THR A 1 194 ? -45.621 -31.680 19.331 1.00 21.72 196 THR A C 1
ATOM 1526 O O . THR A 1 194 ? -44.476 -31.925 19.710 1.00 19.26 196 THR A O 1
ATOM 1530 N N . ILE A 1 195 ? -45.914 -31.361 18.071 1.00 18.52 197 ILE A N 1
ATOM 1531 C CA . ILE A 1 195 ? -44.856 -31.144 17.058 1.00 17.82 197 ILE A CA 1
ATOM 1532 C C . ILE A 1 195 ? -44.191 -29.798 17.385 1.00 16.26 197 ILE A C 1
ATOM 1533 O O . ILE A 1 195 ? -44.893 -28.799 17.567 1.00 18.59 197 ILE A O 1
ATOM 1538 N N . PRO A 1 196 ? -42.848 -29.758 17.472 1.00 15.90 198 PRO A N 1
ATOM 1539 C CA . PRO A 1 196 ? -42.167 -28.516 17.877 1.00 14.52 198 PRO A CA 1
ATOM 1540 C C . PRO A 1 196 ? -41.991 -27.539 16.718 1.00 12.92 198 PRO A C 1
ATOM 1541 O O . PRO A 1 196 ? -40.897 -27.343 16.195 1.00 14.07 198 PRO A O 1
ATOM 1545 N N . SER A 1 197 ? -43.092 -26.930 16.335 1.00 14.91 199 SER A N 1
ATOM 1546 C CA . SER A 1 197 ? -43.143 -25.994 15.217 1.00 14.10 199 SER A CA 1
ATOM 1547 C C . SER A 1 197 ? -44.386 -25.131 15.366 1.00 14.48 199 SER A C 1
ATOM 1548 O O . SER A 1 197 ? -45.407 -25.594 15.858 1.00 16.66 199 SER A O 1
ATOM 1551 N N . SER A 1 198 ? -44.282 -23.880 14.941 1.00 13.86 200 SER A N 1
ATOM 1552 C CA . SER A 1 198 ? -45.447 -22.992 14.872 1.00 13.67 200 SER A CA 1
ATOM 1553 C C . SER A 1 198 ? -46.340 -23.237 13.651 1.00 14.53 200 SER A C 1
ATOM 1554 O O . SER A 1 198 ? -47.459 -22.738 13.614 1.00 17.64 200 SER A O 1
ATOM 1557 N N . LYS A 1 199 ? -45.857 -23.979 12.655 1.00 15.09 201 LYS A N 1
ATOM 1558 C CA . LYS A 1 199 ? -46.621 -24.152 11.397 1.00 15.32 201 LYS A CA 1
ATOM 1559 C C . LYS A 1 199 ? -47.411 -25.455 11.255 1.00 18.34 201 LYS A C 1
ATOM 1560 O O . LYS A 1 199 ? -48.056 -25.654 10.235 1.00 18.23 201 LYS A O 1
ATOM 1566 N N . GLY A 1 200 ? -47.353 -26.337 12.243 1.00 22.90 202 GLY A N 1
ATOM 1567 C CA . GLY A 1 200 ? -48.099 -27.633 12.214 1.00 32.00 202 GLY A CA 1
ATOM 1568 C C . GLY A 1 200 ? -49.427 -27.711 11.454 1.00 48.99 202 GLY A C 1
ATOM 1569 O O . GLY A 1 200 ? -49.474 -27.990 10.239 1.00 40.95 202 GLY A O 1
#